Protein AF-A0A420VUX4-F1 (afdb_monomer)

Radius of gyration: 21.61 Å; Cα contacts (8 Å, |Δi|>4): 556; chains: 1; bounding box: 52×38×60 Å

Solvent-accessible surface area (backbone atoms only — not comparable to full-atom values): 13422 Å² total; per-residue (Å²): 135,59,69,66,60,39,52,54,52,59,69,70,46,52,73,66,54,51,20,41,54,32,33,28,66,74,37,58,67,80,69,79,49,84,75,80,84,43,61,74,59,40,48,65,22,34,50,44,70,47,74,86,68,81,65,51,67,76,55,73,60,26,77,46,29,28,32,44,36,39,56,65,46,68,87,64,68,64,59,56,59,36,70,38,42,49,22,31,35,41,35,43,32,43,21,67,53,51,74,46,78,44,55,49,52,30,48,50,25,27,35,40,31,46,22,46,21,55,36,33,65,54,61,50,54,61,54,29,86,42,32,29,34,42,30,50,20,41,14,52,52,79,60,61,64,48,58,63,67,35,75,56,36,26,32,41,36,43,28,43,37,74,42,80,77,60,49,73,50,57,30,63,41,49,52,23,31,33,43,30,44,36,78,47,91,37,60,62,53,67,48,52,60,58,26,50,49,25,25,33,42,34,45,72,73,33,76,66,74,57,63,70,53,60,80,66,30,83,45,54,35,34,42,26,35,53,63,71,58,44,73,73,50,70,78,74,54,66,88,40,60,35,39,33,32,42,82,88,39,83,46,77,48,72,91

pLDDT: mean 94.63, std 6.05, range [56.0, 98.94]

InterPro domains:
  IPR001611 Leucine-rich repeat [PS51450] (108-129)
  IPR001611 Leucine-rich repeat [PS51450] (175-196)
  IPR025875 Leucine rich repeat 4 [PF12799] (107-145)
  IPR032675 Leucine-rich repeat domain superfamily [G3DSA:3.80.10.10] (2-161)
  IPR032675 Leucine-rich repeat domain superfamily [G3DSA:3.80.10.10] (162-232)
  IPR050836 SDS22/Internalin LRR-containing [PTHR46652] (51-223)

Foldseek 3Di:
DDLVVVVVVQVPDDLQVQQQLCVLLVHHSPNPDDRDRDLVSLCSRQETEGDEDAEDQVCLSHQNHAEYAYAQYEPYDPLNCLNNLNYQYYHYAHYADADDQSCLSNQNHAEYAHHNYAHADPLSVLSHQRHAYYEHAQYAHDDPQSVLSNLNHAEYHHENYPDADPLVSVLSNQNHQEYEHHHHAAAADQSCLSNLNHAEYAERDHNVLDDVSVLNRPNHAEYEYEPVNCVVCVPVPQVAWHWYQYPNDTDIDGD

Secondary structure (DSSP, 8-state):
--HHHHHHHHHHS-HHHHHHHHHHTT--TTS-SPPP-SHHHHTT--EEEEPP-S--GGGGG-TT--EEEEES--S---GGGGG-TT-SEEEEET------GGGGG-TT--EEE-TTS-----GGGGG-TT--EEE-TT------GGGGG-TT--EEE-TT-SS---HHHHHT-TT-SEEE-TTS--S-SGGGGG-TT--EEE----TT---GGGGG-TT--EEEE-HHHHHHHTTS-TTS-EEEEETTEEEEE--

Organism: NCBI:txid2420510

Sequence (255 aa):
MKNTDFEDFWNGLSQLWKADLSHGLGNDYSLRGKIPVSFEELNKVKLLYLCQHSNLEPLLHLPNLEALFLSGWVNIDYTSLSKCENLKELGLANTDIDNLNWITSLKKLKKLSISKTKIKNIEPLLTLPSLTELNISETDIEDWKPLTSIHKLSKLYAFYCKKPIDLETVSKLKNLTLIDIRGNDIENLNFLSELKKLKCIWDIDCVTNNYDVLKTLPSLNQIGCRKEIFEEIKDWFIDRTMHYIVNGKEIIIKK

Structure (mmCIF, N/CA/C/O backbone):
data_AF-A0A420VUX4-F1
#
_entry.id   AF-A0A420VUX4-F1
#
loop_
_atom_site.group_PDB
_atom_site.id
_atom_site.type_symbol
_atom_site.label_atom_id
_atom_site.label_alt_id
_atom_site.label_comp_id
_atom_site.label_asym_id
_atom_site.label_entity_id
_atom_site.label_seq_id
_atom_site.pdbx_PDB_ins_code
_atom_site.Cartn_x
_atom_site.Cartn_y
_atom_site.Cartn_z
_atom_site.occupancy
_atom_site.B_iso_or_equiv
_atom_site.auth_seq_id
_atom_site.auth_comp_id
_atom_site.auth_asym_id
_atom_site.auth_atom_id
_atom_site.pdbx_PDB_model_num
ATOM 1 N N . MET A 1 1 ? 29.244 -0.422 -23.095 1.00 56.00 1 MET A N 1
ATOM 2 C CA . MET A 1 1 ? 28.313 -0.154 -24.213 1.00 56.00 1 MET A CA 1
ATOM 3 C C . MET A 1 1 ? 28.822 1.087 -24.924 1.00 56.00 1 MET A C 1
ATOM 5 O O . MET A 1 1 ? 29.344 1.965 -24.241 1.00 56.00 1 MET A O 1
ATOM 9 N N . LYS A 1 2 ? 28.822 1.105 -26.258 1.00 61.81 2 LYS A N 1
ATOM 10 C CA . LYS A 1 2 ? 29.341 2.235 -27.051 1.00 61.81 2 LYS A CA 1
ATOM 11 C C . LYS A 1 2 ? 28.305 3.370 -27.059 1.00 61.81 2 LYS A C 1
ATOM 13 O O . LYS A 1 2 ? 27.128 3.108 -26.844 1.00 61.81 2 LYS A O 1
ATOM 18 N N . ASN A 1 3 ? 28.722 4.611 -27.329 1.00 62.78 3 ASN A N 1
ATOM 19 C CA . ASN A 1 3 ? 27.804 5.764 -27.423 1.00 62.78 3 ASN A CA 1
ATOM 20 C C . ASN A 1 3 ? 26.671 5.550 -28.448 1.00 62.78 3 ASN A C 1
ATOM 22 O O . ASN A 1 3 ? 25.551 5.990 -28.219 1.00 62.78 3 ASN A O 1
ATOM 26 N N . THR A 1 4 ? 26.945 4.806 -29.524 1.00 74.00 4 THR A N 1
ATOM 27 C CA . THR A 1 4 ? 25.962 4.427 -30.551 1.00 74.00 4 THR A CA 1
ATOM 28 C C . THR A 1 4 ? 24.785 3.630 -29.984 1.00 74.00 4 THR A C 1
ATOM 30 O O . THR A 1 4 ? 23.649 3.869 -30.368 1.00 74.00 4 THR A O 1
ATOM 33 N N . ASP A 1 5 ? 25.029 2.753 -29.003 1.00 89.44 5 ASP A N 1
ATOM 34 C CA . ASP A 1 5 ? 23.982 1.903 -28.415 1.00 89.44 5 ASP A CA 1
ATOM 35 C C . ASP A 1 5 ? 22.952 2.745 -27.639 1.00 89.44 5 ASP A C 1
ATOM 37 O O . ASP A 1 5 ? 21.770 2.408 -27.572 1.00 89.44 5 ASP A O 1
ATOM 41 N N . PHE A 1 6 ? 23.406 3.847 -27.033 1.00 93.06 6 PHE A N 1
ATOM 42 C CA . PHE A 1 6 ? 22.530 4.757 -26.303 1.00 93.06 6 PHE A CA 1
ATOM 43 C C . PHE A 1 6 ? 21.720 5.645 -27.249 1.00 93.06 6 PHE A C 1
ATOM 45 O O . PHE A 1 6 ? 20.531 5.846 -27.011 1.00 93.06 6 PHE A O 1
ATOM 52 N N . GLU A 1 7 ? 22.340 6.173 -28.307 1.00 92.19 7 GLU A N 1
ATOM 53 C CA . GLU A 1 7 ? 21.634 6.981 -29.305 1.00 92.19 7 GLU A CA 1
ATOM 54 C C . GLU A 1 7 ? 20.501 6.184 -29.958 1.00 92.19 7 GLU A C 1
ATOM 56 O O . GLU A 1 7 ? 19.384 6.693 -30.054 1.00 92.19 7 GLU A O 1
ATOM 61 N N . ASP A 1 8 ? 20.750 4.925 -30.323 1.00 94.19 8 ASP A N 1
ATOM 62 C CA . ASP A 1 8 ? 19.732 4.036 -30.888 1.00 94.19 8 ASP A CA 1
ATOM 63 C C . ASP A 1 8 ? 18.597 3.765 -29.891 1.00 94.19 8 ASP A C 1
ATOM 65 O O . ASP A 1 8 ? 17.421 3.919 -30.234 1.00 94.19 8 ASP A O 1
ATOM 69 N N . PHE A 1 9 ? 18.936 3.441 -28.636 1.00 95.00 9 PHE A N 1
ATOM 70 C CA . PHE A 1 9 ? 17.957 3.285 -27.558 1.00 95.00 9 PHE A CA 1
ATOM 71 C C . PHE A 1 9 ? 17.095 4.541 -27.407 1.00 95.00 9 PHE A C 1
ATOM 73 O O . PHE A 1 9 ? 15.870 4.463 -27.488 1.00 95.00 9 PHE A O 1
ATOM 80 N N . TRP A 1 10 ? 17.725 5.705 -27.221 1.00 94.62 10 TRP A N 1
ATOM 81 C CA . TRP A 1 10 ? 17.025 6.960 -26.976 1.00 94.62 10 TRP A CA 1
ATOM 82 C C . TRP A 1 10 ? 16.156 7.349 -28.167 1.00 94.62 10 TRP A C 1
ATOM 84 O O . TRP A 1 10 ? 14.995 7.711 -27.990 1.00 94.62 10 TRP A O 1
ATOM 94 N N . ASN A 1 11 ? 16.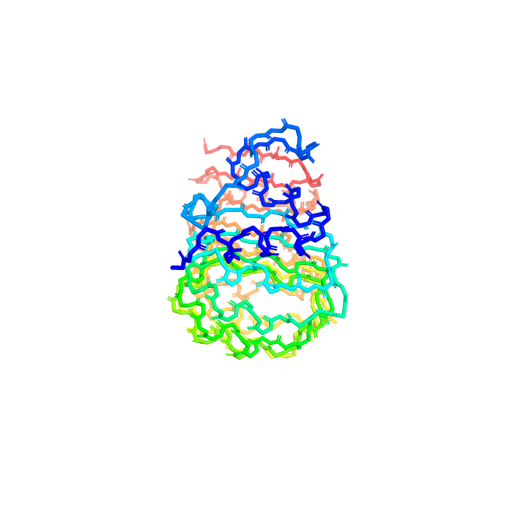672 7.242 -29.392 1.00 93.62 11 ASN A N 1
ATOM 95 C CA . ASN A 1 11 ? 15.920 7.583 -30.594 1.00 93.62 11 ASN A CA 1
ATOM 96 C C . ASN A 1 11 ? 14.725 6.650 -30.815 1.00 93.62 11 ASN A C 1
ATOM 98 O O . ASN A 1 11 ? 13.677 7.142 -31.239 1.00 93.62 11 ASN A O 1
ATOM 102 N N . GLY A 1 12 ? 14.846 5.372 -30.441 1.00 94.75 12 GLY A N 1
ATOM 103 C CA . GLY A 1 12 ? 13.768 4.383 -30.478 1.00 94.75 12 GLY A CA 1
ATOM 104 C C . GLY A 1 12 ? 12.644 4.606 -29.458 1.00 94.75 12 GLY A C 1
ATOM 105 O O . GLY A 1 12 ? 11.550 4.070 -29.635 1.00 94.75 12 GLY A O 1
ATOM 106 N N . LEU A 1 13 ? 12.860 5.415 -28.414 1.00 95.38 13 LEU A N 1
ATOM 107 C CA . LEU A 1 13 ? 11.821 5.718 -27.428 1.00 95.38 13 LEU A CA 1
ATOM 108 C C . LEU A 1 13 ? 10.704 6.600 -28.003 1.00 95.38 13 LEU A C 1
ATOM 110 O O . LEU A 1 13 ? 10.940 7.554 -28.758 1.00 95.38 13 LEU A O 1
ATOM 114 N N . SER A 1 14 ? 9.479 6.345 -27.533 1.00 94.50 14 SER A N 1
ATOM 115 C CA . SER A 1 14 ? 8.346 7.248 -27.737 1.00 94.50 14 SER A CA 1
ATOM 116 C C . SER A 1 14 ? 8.622 8.620 -27.106 1.00 94.50 14 SER A C 1
ATOM 118 O O . SER A 1 14 ? 9.427 8.757 -26.182 1.00 94.50 14 SER A O 1
ATOM 120 N N . GLN A 1 15 ? 7.923 9.657 -27.575 1.00 92.31 15 GLN A N 1
ATOM 121 C CA . GLN A 1 15 ? 8.033 10.998 -26.982 1.00 92.31 15 GLN A CA 1
ATOM 122 C C . GLN A 1 15 ? 7.628 11.010 -25.503 1.00 92.31 15 GLN A C 1
ATOM 124 O O . GLN A 1 15 ? 8.243 11.707 -24.703 1.00 92.31 15 GLN A O 1
ATOM 129 N N . LEU A 1 16 ? 6.642 10.190 -25.134 1.00 93.31 16 LEU A N 1
ATOM 130 C CA . LEU A 1 16 ? 6.229 10.031 -23.745 1.00 93.31 16 LEU A CA 1
ATOM 131 C C . LEU A 1 16 ? 7.364 9.428 -22.906 1.00 93.31 16 LEU A C 1
ATOM 133 O O . LEU A 1 16 ? 7.650 9.926 -21.823 1.00 93.31 16 LEU A O 1
ATOM 137 N N . TRP A 1 17 ? 8.037 8.380 -23.400 1.00 94.81 17 TRP A N 1
ATOM 138 C CA . TRP A 1 17 ? 9.142 7.753 -22.667 1.00 94.81 17 TRP A CA 1
ATOM 139 C C . TRP A 1 17 ? 10.305 8.721 -22.481 1.00 94.81 17 TRP A C 1
ATOM 141 O O . TRP A 1 17 ? 10.869 8.810 -21.392 1.00 94.81 17 TRP A O 1
ATOM 151 N N . LYS A 1 18 ? 10.627 9.495 -23.523 1.00 94.44 18 LYS A N 1
ATOM 152 C CA . LYS A 1 18 ? 11.616 10.573 -23.429 1.00 94.44 18 LYS A CA 1
ATOM 153 C C . LYS A 1 18 ? 11.220 11.569 -22.339 1.00 94.44 18 LYS A C 1
ATOM 155 O O . LYS A 1 18 ? 12.070 11.936 -21.536 1.00 94.44 18 LYS A O 1
ATOM 160 N N . ALA A 1 19 ? 9.946 11.968 -22.274 1.00 92.88 19 ALA A N 1
ATOM 161 C CA . ALA A 1 19 ? 9.468 12.952 -21.304 1.00 92.88 19 ALA A CA 1
ATOM 162 C C . ALA A 1 19 ? 9.559 12.431 -19.863 1.00 92.88 19 ALA A C 1
ATOM 164 O O . ALA A 1 19 ? 10.091 13.128 -18.999 1.00 92.88 19 ALA A O 1
ATOM 165 N N . ASP A 1 20 ? 9.127 11.193 -19.619 1.00 94.56 20 ASP A N 1
ATOM 166 C CA . ASP A 1 20 ? 9.178 10.580 -18.289 1.00 94.56 20 ASP A CA 1
ATOM 167 C C . ASP A 1 20 ? 10.624 10.369 -17.813 1.00 94.56 20 ASP A C 1
ATOM 169 O O . ASP A 1 20 ? 10.948 10.675 -16.663 1.00 94.56 20 ASP A O 1
ATOM 173 N N . LEU A 1 21 ? 11.527 9.916 -18.693 1.00 94.38 21 LEU A N 1
ATOM 174 C CA . LEU A 1 21 ? 12.950 9.778 -18.361 1.00 94.38 21 LEU A CA 1
ATOM 175 C C . LEU A 1 21 ? 13.614 11.137 -18.121 1.00 94.38 21 LEU A C 1
ATOM 177 O O . LEU A 1 21 ? 14.364 11.290 -17.157 1.00 94.38 21 LEU A O 1
ATOM 181 N N . SER A 1 22 ? 13.320 12.141 -18.951 1.00 92.25 22 SER A N 1
ATOM 182 C CA . SER A 1 22 ? 13.805 13.508 -18.749 1.00 92.25 22 SER A CA 1
ATOM 183 C C . SER A 1 22 ? 13.332 14.079 -17.412 1.00 92.25 22 SER A C 1
ATOM 185 O O . SER A 1 22 ? 14.147 14.662 -16.694 1.00 92.25 22 SER A O 1
ATOM 187 N N . HIS A 1 23 ? 12.068 13.864 -17.038 1.00 91.94 23 HIS A N 1
ATOM 188 C CA . HIS A 1 23 ? 11.544 14.279 -15.739 1.00 91.94 23 HI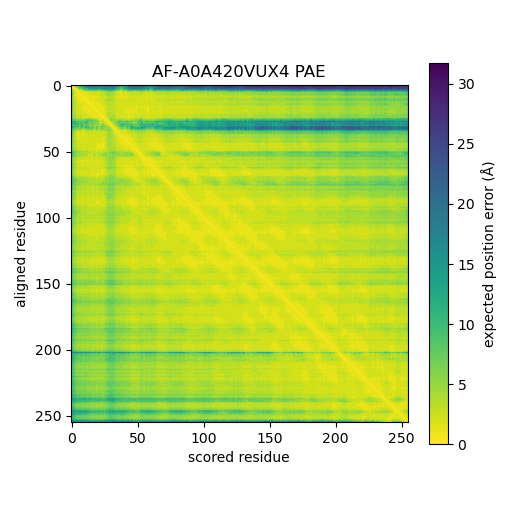S A CA 1
ATOM 189 C C . HIS A 1 23 ? 12.199 13.523 -14.576 1.00 91.94 23 HIS A C 1
ATOM 191 O O . HIS A 1 23 ? 12.587 14.131 -13.579 1.00 91.94 23 HIS A O 1
ATOM 197 N N . GLY A 1 24 ? 12.419 12.212 -14.717 1.00 91.88 24 GLY A N 1
ATOM 198 C CA . GLY A 1 24 ? 13.152 11.404 -13.737 1.00 91.88 24 GLY A CA 1
ATOM 199 C C . GLY A 1 24 ? 14.597 11.868 -13.495 1.00 91.88 24 GLY A C 1
ATOM 200 O O . GLY A 1 24 ? 15.156 11.610 -12.429 1.00 91.88 24 GLY A O 1
ATOM 201 N N . LEU A 1 25 ? 15.193 12.581 -14.457 1.00 92.00 25 LEU A N 1
ATOM 202 C CA . LEU A 1 25 ? 16.505 13.232 -14.342 1.00 92.00 25 LEU A CA 1
ATOM 203 C C . LEU A 1 25 ? 16.447 14.644 -13.731 1.00 92.00 25 LEU A C 1
ATOM 205 O O . LEU A 1 25 ? 17.487 15.287 -13.591 1.00 92.00 25 LEU A O 1
ATOM 209 N N . GLY A 1 26 ? 15.260 15.125 -13.357 1.00 87.12 26 GLY A N 1
ATOM 210 C CA . GLY A 1 26 ? 15.039 16.451 -12.779 1.00 87.12 26 GLY A CA 1
ATOM 211 C C . GLY A 1 26 ? 14.792 17.565 -13.799 1.00 87.12 26 GLY A C 1
ATOM 212 O O . GLY A 1 26 ? 14.808 18.733 -13.417 1.00 87.12 26 GLY A O 1
ATOM 213 N N . ASN A 1 27 ? 14.573 17.237 -15.077 1.00 80.31 27 ASN A N 1
ATOM 214 C CA . ASN A 1 27 ? 14.118 18.218 -16.064 1.00 80.31 27 ASN A CA 1
ATOM 215 C C . ASN A 1 27 ? 12.589 18.388 -16.014 1.00 80.31 27 ASN A C 1
ATOM 217 O O . ASN A 1 27 ? 11.876 17.624 -15.365 1.00 80.31 27 ASN A O 1
ATOM 221 N N . ASP A 1 28 ? 12.068 19.375 -16.741 1.00 77.19 28 ASP A 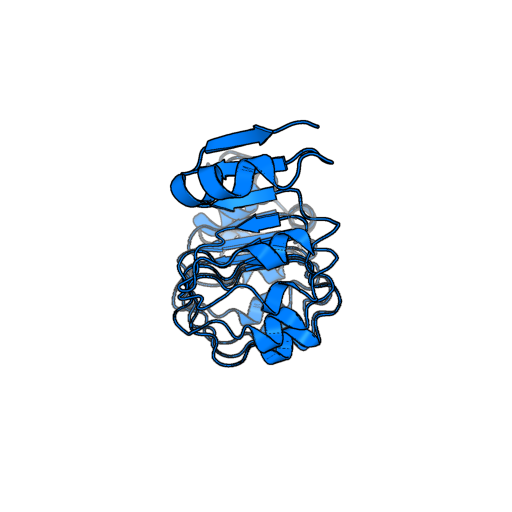N 1
ATOM 222 C CA . ASP A 1 28 ? 10.635 19.437 -17.027 1.00 77.19 28 ASP A CA 1
ATOM 223 C C . ASP A 1 28 ? 10.220 18.414 -18.111 1.00 77.19 28 ASP A C 1
ATOM 225 O O . ASP A 1 28 ? 11.050 17.841 -18.823 1.00 77.19 28 ASP A O 1
ATOM 229 N N . TYR A 1 29 ? 8.911 18.195 -18.256 1.00 75.81 29 TYR A N 1
ATOM 230 C CA . TYR A 1 29 ? 8.337 17.292 -19.265 1.00 75.81 29 TYR A CA 1
ATOM 231 C C . TYR A 1 29 ? 8.401 17.843 -20.700 1.00 75.81 29 TYR A C 1
ATOM 233 O O . TYR A 1 29 ? 7.959 17.175 -21.633 1.00 75.81 29 TYR A O 1
ATOM 241 N N . SER A 1 30 ? 8.898 19.068 -20.912 1.00 72.75 30 SER A N 1
ATOM 242 C CA . SER A 1 30 ? 8.804 19.744 -22.212 1.00 72.75 30 SER A CA 1
ATOM 243 C C . SER A 1 30 ? 9.810 19.232 -23.243 1.00 72.75 30 SER A C 1
ATOM 245 O O . SER A 1 30 ? 9.768 19.663 -24.395 1.00 72.75 30 SER A O 1
ATOM 247 N N . LEU A 1 31 ? 10.736 18.357 -22.827 1.00 72.50 31 LEU A N 1
ATOM 248 C CA . LEU A 1 31 ? 11.888 17.897 -23.612 1.00 72.50 31 LEU A CA 1
ATOM 249 C C . LEU A 1 31 ? 12.820 19.028 -24.078 1.00 72.50 31 LEU A C 1
ATOM 251 O O . LEU A 1 31 ? 13.728 18.790 -24.869 1.00 72.50 31 LEU A O 1
ATOM 255 N N . ARG A 1 32 ? 12.628 20.256 -23.577 1.00 72.38 32 ARG A N 1
ATOM 256 C CA . ARG A 1 32 ? 13.516 21.404 -23.828 1.00 72.38 32 ARG A CA 1
ATOM 257 C C . ARG A 1 32 ? 14.688 21.461 -22.848 1.00 72.38 32 ARG A C 1
ATOM 259 O O . ARG A 1 32 ? 15.598 22.263 -23.038 1.00 72.38 32 ARG A O 1
ATOM 266 N N . GLY A 1 33 ? 14.649 20.635 -21.800 1.00 69.19 33 GLY A N 1
ATOM 267 C CA . GLY A 1 33 ? 15.746 20.438 -20.857 1.00 69.19 33 GLY A CA 1
ATOM 268 C C . GLY A 1 33 ? 16.915 19.647 -21.452 1.00 69.19 33 GLY A C 1
ATOM 269 O O . GLY A 1 33 ? 16.941 19.315 -22.638 1.00 69.19 33 GLY A O 1
ATOM 270 N N . LYS A 1 34 ? 17.906 19.321 -20.615 1.00 78.50 34 LYS A N 1
ATOM 271 C CA . LYS A 1 34 ? 19.076 18.557 -21.064 1.00 78.50 34 LYS A CA 1
ATOM 272 C C . LYS A 1 34 ? 18.657 17.126 -21.425 1.00 78.50 34 LYS A C 1
ATOM 274 O O . LYS A 1 34 ? 18.209 16.374 -20.559 1.00 78.50 34 LYS A O 1
ATOM 279 N N . ILE A 1 35 ? 18.849 16.758 -22.690 1.00 85.38 35 ILE A N 1
ATOM 280 C CA . ILE A 1 35 ? 18.672 15.389 -23.186 1.00 85.38 35 ILE A CA 1
ATOM 281 C C . ILE A 1 35 ? 19.814 14.526 -22.633 1.00 85.38 35 ILE A C 1
ATOM 283 O O . ILE A 1 35 ? 20.973 14.946 -22.738 1.00 85.38 35 ILE A O 1
ATOM 287 N N . PRO A 1 36 ? 19.525 13.360 -22.025 1.00 90.50 36 PRO A N 1
ATOM 288 C CA . PRO A 1 36 ? 20.580 12.465 -21.587 1.00 90.50 36 PRO A CA 1
ATOM 289 C C . PRO A 1 36 ? 21.392 11.964 -22.778 1.00 90.50 36 PRO A C 1
ATOM 291 O O . PRO A 1 36 ? 20.835 11.737 -23.847 1.00 90.50 36 PRO A O 1
ATOM 294 N N . VAL A 1 37 ? 22.698 11.783 -22.593 1.00 91.38 37 VAL A N 1
ATOM 295 C CA . VAL A 1 37 ? 23.620 11.360 -23.672 1.00 91.38 37 VAL A CA 1
ATOM 296 C C . VAL A 1 37 ? 24.292 10.011 -23.412 1.00 91.38 37 VAL A C 1
ATOM 298 O O . VAL A 1 37 ? 25.118 9.567 -24.204 1.00 91.38 37 VAL A O 1
ATOM 301 N N . SER A 1 38 ? 23.977 9.356 -22.292 1.00 93.44 38 SER A N 1
ATOM 302 C CA . SER A 1 38 ? 24.504 8.032 -21.960 1.00 93.44 38 SER A CA 1
ATOM 303 C C . SER A 1 38 ? 23.614 7.290 -20.960 1.00 93.44 38 SER A C 1
ATOM 305 O O . SER A 1 38 ? 22.869 7.894 -20.183 1.00 93.44 38 SER A O 1
ATOM 307 N N . PHE A 1 39 ? 23.753 5.961 -20.902 1.00 93.50 39 PHE A N 1
ATOM 308 C CA . PHE A 1 39 ? 23.123 5.145 -19.856 1.00 93.50 39 PHE A CA 1
ATOM 309 C C . PHE A 1 39 ? 23.606 5.518 -18.445 1.00 93.50 39 PHE A C 1
ATOM 311 O O . PHE A 1 39 ? 22.864 5.371 -17.479 1.00 93.50 39 PHE A O 1
ATOM 318 N N . GLU A 1 40 ? 24.830 6.039 -18.307 1.00 93.31 40 GLU A N 1
ATOM 319 C CA . GLU A 1 40 ? 25.346 6.487 -17.012 1.00 93.31 40 GLU A CA 1
ATOM 320 C C . GLU A 1 40 ? 24.549 7.675 -16.463 1.00 93.31 40 GLU A C 1
ATOM 322 O O . GLU A 1 40 ? 24.324 7.763 -15.256 1.00 93.31 40 GLU A O 1
ATOM 327 N N . GLU A 1 41 ? 24.056 8.565 -17.328 1.00 93.38 41 GLU A N 1
ATOM 328 C CA . GLU A 1 41 ? 23.156 9.626 -16.882 1.00 93.38 41 GLU A CA 1
ATOM 329 C C . GLU A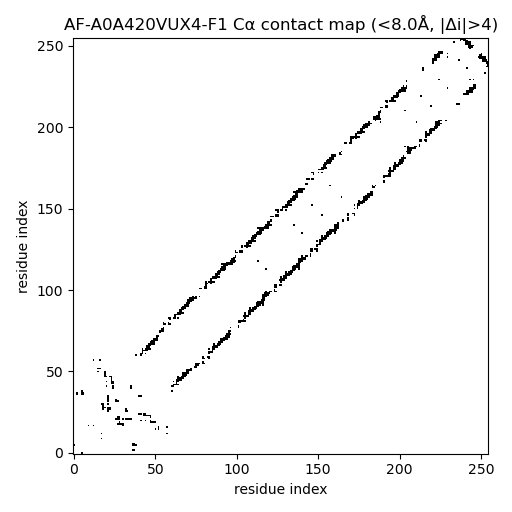 1 41 ? 21.818 9.054 -16.392 1.00 93.38 41 GLU A C 1
ATOM 331 O O . GLU A 1 41 ? 21.335 9.494 -15.347 1.00 93.38 41 GLU A O 1
ATOM 336 N N . LEU A 1 42 ? 21.278 8.015 -17.046 1.00 94.00 42 LEU A N 1
ATOM 337 C CA . LEU A 1 42 ? 20.049 7.334 -16.608 1.00 94.00 42 LEU A CA 1
ATOM 338 C C . LEU A 1 42 ? 20.175 6.657 -15.234 1.00 94.00 42 LEU A C 1
ATOM 340 O O . LEU A 1 42 ? 19.178 6.532 -14.525 1.00 94.00 42 LEU A O 1
ATOM 344 N N . ASN A 1 43 ? 21.388 6.325 -14.779 1.00 94.00 43 ASN A N 1
ATOM 345 C CA . ASN A 1 43 ? 21.619 5.802 -13.424 1.00 94.00 43 ASN A CA 1
ATOM 346 C C . ASN A 1 43 ? 21.230 6.790 -12.310 1.00 94.00 43 ASN A C 1
ATOM 348 O O . ASN A 1 43 ? 21.166 6.400 -11.141 1.00 94.00 43 ASN A O 1
ATOM 352 N N . LYS A 1 44 ? 21.007 8.069 -12.635 1.00 94.62 44 LYS A N 1
ATOM 353 C CA . LYS A 1 44 ? 20.525 9.083 -11.687 1.00 94.62 44 LYS A CA 1
ATOM 354 C C . LYS A 1 44 ? 19.014 9.002 -11.458 1.00 94.62 44 LYS A C 1
ATOM 356 O O . LYS A 1 44 ? 18.545 9.511 -10.442 1.00 94.62 44 LYS A O 1
ATOM 361 N N . VAL A 1 45 ? 18.268 8.355 -12.357 1.00 96.50 45 VAL A N 1
ATOM 362 C CA . VAL A 1 45 ? 16.820 8.173 -12.223 1.00 96.50 45 VAL A CA 1
ATOM 363 C C . VAL A 1 45 ? 16.539 7.199 -11.082 1.00 96.50 45 VAL A C 1
ATOM 365 O O . VAL A 1 45 ? 16.886 6.021 -11.147 1.00 96.50 45 VAL A O 1
ATOM 368 N N . LYS A 1 46 ? 15.898 7.701 -10.023 1.00 97.44 46 LYS A N 1
ATOM 369 C CA . LYS A 1 46 ? 15.500 6.905 -8.846 1.00 97.44 46 LYS A CA 1
ATOM 370 C C . LYS A 1 46 ? 13.992 6.775 -8.681 1.00 97.44 46 LYS A C 1
ATOM 372 O O . LYS A 1 46 ? 13.541 5.853 -8.007 1.00 97.44 46 LYS A O 1
ATOM 377 N N . LEU A 1 47 ? 13.232 7.693 -9.267 1.00 97.56 47 LEU A N 1
ATOM 378 C CA . LEU A 1 47 ? 11.789 7.803 -9.116 1.00 97.56 47 LEU A CA 1
ATOM 379 C C . LEU A 1 47 ? 11.166 8.103 -10.473 1.00 97.56 47 LEU A C 1
ATOM 381 O O . LEU A 1 47 ? 11.604 9.033 -11.150 1.00 97.56 47 LEU A O 1
ATOM 385 N N . LEU A 1 48 ? 10.128 7.353 -10.829 1.00 97.50 48 LEU A N 1
ATOM 386 C CA . LEU A 1 48 ? 9.314 7.617 -12.010 1.00 97.50 48 LEU A CA 1
ATOM 387 C C . LEU A 1 48 ? 7.825 7.584 -11.668 1.00 97.50 48 LEU A C 1
ATOM 389 O O . LEU A 1 48 ? 7.348 6.665 -11.001 1.00 97.50 48 LEU A O 1
ATOM 393 N N . TYR A 1 49 ? 7.110 8.582 -12.182 1.00 95.44 49 TYR A N 1
ATOM 394 C CA . TYR A 1 49 ? 5.660 8.569 -12.338 1.00 95.44 49 TYR A CA 1
ATOM 395 C C . TYR A 1 49 ? 5.399 8.481 -13.830 1.00 95.44 49 TYR A C 1
ATOM 397 O O . TYR A 1 49 ? 5.676 9.440 -14.544 1.00 95.44 49 TYR A O 1
ATOM 405 N N . LEU A 1 50 ? 4.947 7.326 -14.301 1.00 95.19 50 LEU A N 1
ATOM 406 C CA . LEU A 1 50 ? 4.795 7.107 -15.728 1.00 95.19 50 LEU A CA 1
ATOM 407 C C . LEU A 1 50 ? 3.388 7.471 -16.200 1.00 95.19 50 LEU A C 1
ATOM 409 O O . LEU A 1 50 ? 2.384 7.025 -15.632 1.00 95.19 50 LEU A O 1
ATOM 413 N N . CYS A 1 51 ? 3.325 8.223 -17.296 1.00 91.00 51 CYS A N 1
ATOM 414 C CA . CYS A 1 51 ? 2.122 8.309 -18.120 1.00 91.00 51 CYS A CA 1
ATOM 415 C C . CYS A 1 51 ? 1.915 7.000 -18.903 1.00 91.00 51 CYS A C 1
ATOM 417 O O . CYS A 1 51 ? 2.777 6.135 -18.885 1.00 91.00 51 CYS A O 1
ATOM 419 N N . GLN A 1 52 ? 0.770 6.788 -19.555 1.00 90.19 52 GLN A N 1
ATOM 420 C CA . GLN A 1 52 ? 0.502 5.500 -20.210 1.00 90.19 52 GLN A CA 1
ATOM 421 C C . GLN A 1 52 ? 1.446 5.210 -21.388 1.00 90.19 52 GLN A C 1
ATOM 423 O O . GLN A 1 52 ? 1.470 5.955 -22.366 1.00 90.19 52 GLN A O 1
ATOM 428 N N . HIS A 1 53 ? 2.150 4.074 -21.316 1.00 91.38 53 HIS A N 1
ATOM 429 C CA . HIS A 1 53 ? 2.994 3.531 -22.388 1.00 91.38 53 HIS A CA 1
ATOM 430 C C . HIS A 1 53 ? 2.484 2.175 -22.870 1.00 91.38 53 HIS A C 1
ATOM 432 O O . HIS A 1 53 ? 1.626 1.564 -22.241 1.00 91.38 53 HIS A O 1
ATOM 438 N N . SER A 1 54 ? 3.038 1.689 -23.982 1.00 88.69 54 SER A N 1
ATOM 439 C CA . SER A 1 54 ? 2.728 0.371 -24.554 1.00 88.69 54 SER A CA 1
ATOM 440 C C . SER A 1 54 ? 3.530 -0.785 -23.947 1.00 88.69 54 SER A C 1
ATOM 442 O O . SER A 1 54 ? 3.165 -1.938 -24.140 1.00 88.69 54 SER A O 1
ATOM 444 N N . ASN A 1 55 ? 4.649 -0.507 -23.272 1.00 93.12 55 ASN A N 1
ATOM 445 C CA . ASN A 1 55 ? 5.497 -1.515 -22.631 1.00 93.12 55 ASN A CA 1
ATOM 446 C C . ASN A 1 55 ? 6.372 -0.884 -21.535 1.00 93.12 55 ASN A C 1
ATOM 448 O O . ASN A 1 55 ? 6.413 0.339 -21.393 1.00 93.12 55 ASN A O 1
ATOM 452 N N . LEU A 1 56 ? 7.075 -1.736 -20.785 1.00 95.44 56 LEU A N 1
ATOM 453 C CA . LEU A 1 56 ? 7.981 -1.373 -19.689 1.00 95.44 56 LEU A CA 1
ATOM 454 C C . LEU A 1 56 ? 9.462 -1.656 -20.006 1.00 95.44 56 LEU A C 1
ATOM 456 O O . LEU A 1 56 ? 10.300 -1.584 -19.109 1.00 95.44 56 LEU A O 1
ATOM 460 N N . GLU A 1 57 ? 9.807 -1.986 -21.255 1.00 93.88 57 GLU A N 1
ATOM 461 C CA . GLU A 1 57 ? 11.178 -2.362 -21.642 1.00 93.88 57 GLU A CA 1
ATOM 462 C C . GLU A 1 57 ? 12.236 -1.292 -21.316 1.00 93.88 57 GLU A C 1
ATOM 464 O O . GLU A 1 57 ? 13.310 -1.664 -20.840 1.00 93.88 57 GLU A O 1
ATOM 469 N N . PRO A 1 58 ? 11.972 0.025 -21.453 1.00 95.62 58 PRO A N 1
ATOM 470 C CA . PRO A 1 58 ? 12.972 1.041 -21.118 1.00 95.62 58 PRO A CA 1
ATOM 471 C C . PRO A 1 58 ? 13.442 1.011 -19.659 1.00 95.62 58 PRO A C 1
ATOM 473 O O . PRO A 1 58 ? 14.556 1.448 -19.366 1.00 95.62 58 PRO A O 1
ATOM 476 N N . LEU A 1 59 ? 12.646 0.449 -18.741 1.00 96.12 59 LEU A N 1
ATOM 477 C CA . LEU A 1 59 ? 13.029 0.307 -17.333 1.00 96.12 59 LEU A CA 1
ATOM 478 C C . LEU A 1 59 ? 14.224 -0.634 -17.127 1.00 96.12 59 LEU A C 1
ATOM 480 O O . LEU A 1 59 ? 14.914 -0.521 -16.113 1.00 96.12 59 LEU A O 1
ATOM 484 N N . LEU A 1 60 ? 14.514 -1.518 -18.089 1.00 93.50 60 LEU A N 1
ATOM 485 C CA . LEU A 1 60 ? 15.677 -2.412 -18.055 1.00 93.50 60 LEU A CA 1
ATOM 486 C C . LEU A 1 60 ? 17.010 -1.646 -18.029 1.00 93.50 60 LEU A C 1
ATOM 488 O O . LEU A 1 60 ? 18.025 -2.183 -17.588 1.00 93.50 60 LEU A O 1
ATOM 492 N N . HIS A 1 61 ? 17.001 -0.381 -18.456 1.00 94.38 61 HIS A N 1
ATOM 493 C CA . HIS A 1 61 ? 18.168 0.498 -18.482 1.00 94.38 61 HIS A CA 1
ATOM 494 C C . HIS A 1 61 ? 18.261 1.434 -17.267 1.00 94.38 61 HIS A C 1
ATOM 496 O O . HIS A 1 61 ? 19.087 2.347 -17.264 1.00 94.38 61 HIS A O 1
ATOM 502 N N . LEU A 1 62 ? 17.442 1.217 -16.229 1.00 95.56 62 LEU A N 1
ATOM 503 C CA . LEU A 1 62 ? 17.391 2.042 -15.016 1.00 95.56 62 LEU A CA 1
ATOM 504 C C . LEU A 1 62 ? 17.811 1.235 -13.776 1.00 95.56 62 LEU A C 1
ATOM 506 O O . LEU A 1 62 ? 16.982 0.930 -12.913 1.00 95.56 62 LEU A O 1
ATOM 510 N N . PRO A 1 63 ? 19.102 0.885 -13.634 1.00 93.19 63 PRO A N 1
ATOM 511 C CA . PRO A 1 63 ? 19.546 -0.038 -12.591 1.00 93.19 63 PRO A CA 1
ATOM 512 C C . PRO A 1 63 ? 19.352 0.514 -11.174 1.00 93.19 63 PRO A C 1
ATOM 514 O O . PRO A 1 63 ? 19.294 -0.266 -10.232 1.00 93.19 63 PRO A O 1
ATOM 517 N N . ASN A 1 64 ? 19.221 1.833 -11.003 1.00 96.38 64 ASN A N 1
ATOM 518 C CA . ASN A 1 64 ? 19.061 2.489 -9.701 1.00 96.38 64 ASN A CA 1
ATOM 519 C C . ASN A 1 64 ? 17.624 2.943 -9.404 1.00 96.38 64 ASN A C 1
ATOM 521 O O . ASN A 1 64 ? 17.419 3.703 -8.455 1.00 96.38 64 ASN A O 1
ATOM 525 N N . LEU A 1 65 ? 16.635 2.501 -10.188 1.00 98.38 65 LEU A N 1
ATOM 526 C CA . LEU A 1 65 ? 15.238 2.842 -9.941 1.00 98.38 65 LEU A CA 1
ATOM 527 C C . LEU A 1 65 ? 14.785 2.272 -8.587 1.00 98.38 65 LEU A C 1
ATOM 529 O O . LEU A 1 65 ? 14.825 1.063 -8.359 1.00 98.38 65 LEU A O 1
ATOM 533 N N . GLU A 1 66 ? 14.353 3.151 -7.684 1.00 98.69 66 GLU A N 1
ATOM 534 C CA . GLU A 1 66 ? 13.919 2.795 -6.329 1.00 98.69 66 GLU A CA 1
ATOM 535 C C . GLU A 1 66 ? 12.406 2.932 -6.142 1.00 98.69 66 GLU A C 1
ATOM 537 O O . GLU A 1 66 ? 11.838 2.285 -5.263 1.00 98.69 66 GLU A O 1
ATOM 542 N N . ALA A 1 67 ? 11.744 3.765 -6.940 1.00 98.75 67 ALA A N 1
ATOM 543 C CA . ALA A 1 67 ? 10.315 3.998 -6.837 1.00 98.75 67 ALA A CA 1
ATOM 544 C C . ALA A 1 67 ? 9.678 4.151 -8.221 1.00 98.75 67 ALA A C 1
ATOM 546 O O . ALA A 1 67 ? 10.156 4.920 -9.057 1.00 98.75 67 ALA A O 1
ATOM 547 N N . LEU A 1 68 ? 8.592 3.419 -8.451 1.00 98.56 68 LEU A N 1
ATOM 548 C CA . LEU A 1 68 ? 7.864 3.427 -9.712 1.00 98.56 68 LEU A CA 1
ATOM 549 C C . LEU A 1 68 ? 6.364 3.498 -9.453 1.00 98.56 68 LEU A C 1
ATOM 551 O O . LEU A 1 68 ? 5.808 2.669 -8.731 1.00 98.56 68 LEU A O 1
ATOM 555 N N . PHE A 1 69 ? 5.709 4.459 -10.089 1.00 98.19 69 PHE A N 1
ATOM 556 C CA . PHE A 1 69 ? 4.268 4.631 -10.020 1.00 98.19 69 PHE A CA 1
ATOM 557 C C . PHE A 1 69 ? 3.696 4.730 -11.426 1.00 98.19 69 PHE A C 1
ATOM 559 O O . PHE A 1 69 ? 4.112 5.569 -12.221 1.00 98.19 69 PHE A O 1
ATOM 566 N N . LEU A 1 70 ? 2.718 3.883 -11.714 1.00 96.25 70 LEU A N 1
ATOM 567 C CA . LEU A 1 70 ? 1.917 3.931 -12.928 1.00 96.25 70 LEU A CA 1
ATOM 568 C C . LEU A 1 70 ? 0.468 3.600 -12.573 1.00 96.25 70 LEU A C 1
ATOM 570 O O . LEU A 1 70 ? 0.197 2.890 -11.601 1.00 96.25 70 LEU A O 1
ATOM 574 N N . SER A 1 71 ? -0.473 4.159 -13.327 1.00 95.75 71 SER A N 1
ATOM 575 C CA . SER A 1 71 ? -1.898 4.002 -13.048 1.00 95.75 71 SER A CA 1
ATOM 576 C C . SER A 1 71 ? -2.725 4.056 -14.320 1.00 95.75 71 SER A C 1
ATOM 578 O O . SER A 1 71 ? -2.412 4.835 -15.219 1.00 95.75 71 SER A O 1
ATOM 580 N N . GLY A 1 72 ? -3.781 3.245 -14.403 1.00 94.25 72 GLY A N 1
ATOM 581 C CA . GLY A 1 72 ? -4.690 3.249 -15.556 1.00 94.25 72 GLY A CA 1
ATOM 582 C C . GLY A 1 72 ? -4.191 2.477 -16.777 1.00 94.25 72 GLY A C 1
ATOM 583 O O . GLY A 1 72 ? -4.785 2.588 -17.845 1.00 94.25 72 GLY A O 1
ATOM 584 N N . TRP A 1 73 ? -3.091 1.735 -16.658 1.00 94.50 73 TRP A N 1
ATOM 585 C CA . TRP A 1 73 ? -2.501 1.018 -17.786 1.00 94.50 73 TRP A CA 1
ATOM 586 C C . TRP A 1 73 ? -3.241 -0.290 -18.076 1.00 94.50 73 TRP A C 1
ATOM 588 O O . TRP A 1 73 ? -3.660 -0.985 -17.149 1.00 94.50 73 TRP A O 1
ATOM 598 N N . VAL A 1 74 ? -3.361 -0.621 -19.365 1.00 92.81 74 VAL A N 1
ATOM 599 C CA . VAL A 1 74 ? -4.028 -1.832 -19.864 1.00 92.81 74 VAL A CA 1
ATOM 600 C C . VAL A 1 74 ? -3.211 -2.506 -20.966 1.00 92.81 74 VAL A C 1
ATOM 602 O O . VAL A 1 74 ? -2.560 -1.817 -21.752 1.00 92.81 74 VAL A O 1
ATOM 605 N N . ASN A 1 75 ? -3.304 -3.832 -21.059 1.00 92.25 75 ASN A N 1
ATOM 606 C CA . ASN A 1 75 ? -2.609 -4.710 -22.002 1.00 92.25 75 ASN A CA 1
ATOM 607 C C . ASN A 1 75 ? -1.080 -4.625 -21.899 1.00 92.25 75 ASN A C 1
ATOM 609 O O . ASN A 1 75 ? -0.388 -4.512 -22.911 1.00 92.25 75 ASN A O 1
ATOM 613 N N . ILE A 1 76 ? -0.557 -4.656 -20.672 1.00 93.69 76 ILE A N 1
ATOM 614 C CA . ILE A 1 76 ? 0.872 -4.478 -20.398 1.00 93.69 76 ILE A CA 1
ATOM 615 C C . ILE A 1 76 ? 1.471 -5.746 -19.814 1.00 93.69 76 ILE A C 1
ATOM 617 O O . ILE A 1 76 ? 0.942 -6.331 -18.872 1.00 93.69 76 ILE A O 1
ATOM 621 N N . ASP A 1 77 ? 2.629 -6.130 -20.346 1.00 92.75 77 ASP A N 1
ATOM 622 C CA . ASP A 1 77 ? 3.465 -7.153 -19.738 1.00 92.75 77 ASP A CA 1
ATOM 623 C C . ASP A 1 77 ? 4.292 -6.554 -18.588 1.00 92.75 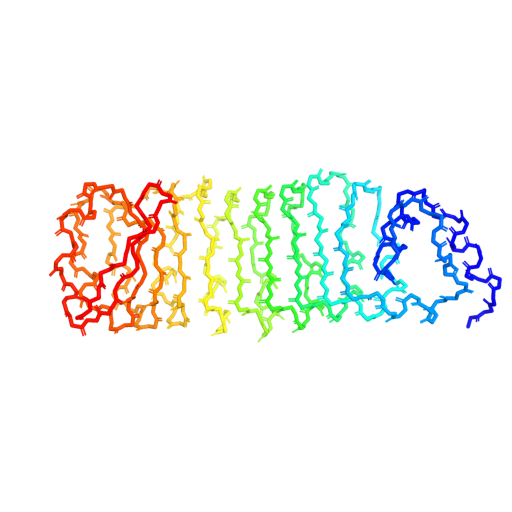77 ASP A C 1
ATOM 625 O O . ASP A 1 77 ? 5.189 -5.729 -18.786 1.00 92.75 77 ASP A O 1
ATOM 629 N N . TYR A 1 78 ? 3.981 -6.984 -17.365 1.00 94.62 78 TYR A N 1
ATOM 630 C CA . TYR A 1 78 ? 4.664 -6.560 -16.143 1.00 94.62 78 TYR A CA 1
ATOM 631 C C . TYR A 1 78 ? 5.934 -7.368 -15.834 1.00 94.62 78 TYR A C 1
ATOM 633 O O . TYR A 1 78 ? 6.656 -7.024 -14.897 1.00 94.62 78 TYR A O 1
ATOM 641 N N . THR A 1 79 ? 6.259 -8.416 -16.599 1.00 92.75 79 THR A N 1
ATOM 642 C CA . THR A 1 79 ? 7.412 -9.291 -16.318 1.00 92.75 79 THR A CA 1
ATOM 643 C C . THR A 1 79 ? 8.751 -8.558 -16.366 1.00 92.75 79 THR A C 1
ATOM 645 O O . THR A 1 79 ? 9.648 -8.893 -15.586 1.00 92.75 79 THR A O 1
ATOM 648 N N . SER A 1 80 ? 8.883 -7.499 -17.173 1.00 92.62 80 SER A N 1
ATOM 649 C CA . SER A 1 80 ? 10.076 -6.636 -17.209 1.00 92.62 80 SER A CA 1
ATOM 650 C C . SER A 1 80 ? 10.385 -5.980 -15.859 1.00 92.62 80 SER A C 1
ATOM 652 O O . SER A 1 80 ? 11.555 -5.749 -15.549 1.00 92.62 80 SER A O 1
ATOM 654 N N . LEU A 1 81 ? 9.376 -5.764 -14.999 1.00 95.81 81 LEU A N 1
ATOM 655 C CA . LEU A 1 81 ? 9.590 -5.244 -13.643 1.00 95.81 81 LEU A CA 1
ATOM 656 C C . LEU A 1 81 ? 10.435 -6.184 -12.786 1.00 95.81 81 LEU A C 1
ATOM 658 O O . LEU A 1 81 ? 11.095 -5.716 -11.863 1.00 95.81 81 LEU A O 1
ATOM 662 N N . SER A 1 82 ? 10.488 -7.482 -13.107 1.00 95.62 82 SER A N 1
ATOM 663 C CA . SER A 1 82 ? 11.336 -8.440 -12.389 1.00 95.62 82 SER A CA 1
ATOM 664 C C . SER A 1 82 ? 12.828 -8.083 -12.434 1.00 95.62 82 SER A C 1
ATOM 666 O O . SER A 1 82 ? 13.588 -8.546 -11.584 1.00 95.62 82 SER A O 1
ATOM 668 N N . LYS A 1 83 ? 13.264 -7.249 -13.387 1.00 95.62 83 LYS A N 1
ATOM 669 C CA . LYS A 1 83 ? 14.651 -6.776 -13.499 1.00 95.62 83 LYS A CA 1
ATOM 670 C C . LYS A 1 83 ? 14.930 -5.509 -12.688 1.00 95.62 83 LYS A C 1
ATOM 672 O O . LYS A 1 83 ? 16.089 -5.161 -12.483 1.00 95.62 83 LYS A O 1
ATOM 677 N N . CYS A 1 84 ? 13.900 -4.845 -12.169 1.00 96.75 84 CYS A N 1
ATOM 678 C CA . CYS A 1 84 ? 14.028 -3.644 -11.346 1.00 96.75 84 CYS A CA 1
ATOM 679 C C . CYS A 1 84 ? 14.269 -4.001 -9.864 1.00 96.75 84 CYS A C 1
ATOM 681 O O . CYS A 1 84 ? 13.552 -3.553 -8.972 1.00 96.75 84 CYS A O 1
ATOM 683 N N . GLU A 1 85 ? 15.292 -4.812 -9.578 1.00 96.94 85 GLU A N 1
ATOM 684 C CA . GLU A 1 85 ? 15.552 -5.412 -8.252 1.00 96.94 85 GLU A CA 1
ATOM 685 C C . GLU A 1 85 ? 15.820 -4.390 -7.125 1.00 96.94 85 GLU A C 1
ATOM 687 O O . GLU A 1 85 ? 15.768 -4.723 -5.935 1.00 96.94 85 GLU A O 1
ATOM 692 N N . ASN A 1 86 ? 16.102 -3.133 -7.486 1.00 98.19 86 ASN A N 1
ATOM 693 C CA . ASN A 1 86 ? 16.320 -2.031 -6.551 1.00 98.19 86 ASN A CA 1
ATOM 694 C C . ASN A 1 86 ? 15.042 -1.311 -6.099 1.00 98.19 86 ASN A C 1
ATOM 696 O O . ASN A 1 86 ? 15.126 -0.470 -5.197 1.00 98.19 86 ASN A O 1
ATOM 700 N N . LEU A 1 87 ? 13.873 -1.683 -6.636 1.00 98.62 87 LEU A N 1
ATOM 701 C CA . LEU A 1 87 ? 12.594 -1.102 -6.237 1.00 98.62 87 LEU A CA 1
ATOM 702 C C . LEU A 1 87 ? 12.320 -1.296 -4.740 1.00 98.62 87 LEU A C 1
ATOM 704 O O . LEU A 1 87 ? 12.387 -2.393 -4.185 1.00 98.62 87 LEU A O 1
ATOM 708 N N . LYS A 1 88 ? 11.968 -0.184 -4.099 1.00 98.88 88 LYS A N 1
ATOM 709 C CA . LYS A 1 88 ? 11.518 -0.055 -2.710 1.00 98.88 88 LYS A CA 1
ATOM 710 C C . LYS A 1 88 ? 10.039 0.318 -2.651 1.00 98.88 88 LYS A C 1
ATOM 712 O O . LYS A 1 88 ? 9.368 -0.078 -1.699 1.00 98.88 88 LYS A O 1
ATOM 717 N N . GLU A 1 89 ? 9.532 1.039 -3.648 1.00 98.88 89 GLU A N 1
ATOM 718 C CA . GLU A 1 89 ? 8.130 1.458 -3.738 1.00 98.88 89 GLU A CA 1
ATOM 719 C C . GLU A 1 89 ? 7.572 1.171 -5.135 1.00 98.88 89 GLU A C 1
ATOM 721 O O . GLU A 1 89 ? 8.188 1.526 -6.139 1.00 98.88 89 GLU A O 1
ATOM 726 N N . LEU A 1 90 ? 6.414 0.513 -5.196 1.00 98.81 90 LEU A N 1
ATOM 727 C CA . LEU A 1 90 ? 5.747 0.181 -6.451 1.00 98.81 90 LEU A CA 1
ATOM 728 C C . LEU A 1 90 ? 4.245 0.451 -6.349 1.00 98.81 90 LEU A C 1
ATOM 730 O O . LEU A 1 90 ? 3.561 -0.127 -5.502 1.00 98.81 90 LEU A O 1
ATOM 734 N N . GLY A 1 91 ? 3.736 1.317 -7.220 1.00 98.62 91 GLY A N 1
ATOM 735 C CA . GLY A 1 91 ? 2.309 1.578 -7.377 1.00 98.62 91 GLY A CA 1
ATOM 736 C C . GLY A 1 91 ? 1.819 1.189 -8.765 1.00 98.62 91 GLY A C 1
ATOM 737 O O . GLY A 1 91 ? 2.310 1.719 -9.757 1.00 98.62 91 GLY A O 1
ATOM 738 N N . LEU A 1 92 ? 0.838 0.290 -8.804 1.00 97.81 92 LEU A N 1
ATOM 739 C CA . LEU A 1 92 ? 0.181 -0.245 -9.999 1.00 97.81 92 LEU A CA 1
ATOM 740 C C . LEU A 1 92 ? -1.340 -0.052 -9.898 1.00 97.81 92 LEU A C 1
ATOM 742 O O . LEU A 1 92 ? -2.116 -0.956 -10.194 1.00 97.81 92 LEU A O 1
ATOM 746 N N . ALA A 1 93 ? -1.779 1.086 -9.361 1.00 97.19 93 ALA A N 1
ATOM 747 C CA . ALA A 1 93 ? -3.195 1.301 -9.088 1.00 97.19 93 ALA A CA 1
ATOM 748 C C . ALA A 1 93 ? -4.007 1.348 -10.390 1.00 97.19 93 ALA A C 1
ATOM 750 O O . ALA A 1 93 ? -3.556 1.916 -11.379 1.00 97.19 93 ALA A O 1
ATOM 751 N N . ASN A 1 94 ? -5.231 0.822 -10.384 1.00 97.12 94 ASN A N 1
ATOM 752 C CA . ASN A 1 94 ? -6.140 0.906 -11.533 1.00 97.12 94 ASN A CA 1
ATOM 753 C C . ASN A 1 94 ? -5.534 0.342 -12.836 1.00 97.12 94 ASN A C 1
ATOM 755 O O . ASN A 1 94 ? -5.731 0.909 -13.907 1.00 97.12 94 ASN A O 1
ATOM 759 N N . THR A 1 95 ? -4.751 -0.732 -12.753 1.00 97.19 95 THR A N 1
ATOM 760 C CA . THR A 1 95 ? -4.248 -1.446 -13.932 1.00 97.19 95 THR A CA 1
ATOM 761 C C . THR A 1 95 ? -4.985 -2.762 -14.142 1.00 97.19 95 THR A C 1
ATOM 763 O O . THR A 1 95 ? -5.721 -3.235 -13.273 1.00 97.19 95 THR A O 1
ATOM 766 N N . ASP A 1 96 ? -4.787 -3.385 -15.299 1.00 95.19 96 ASP A N 1
ATOM 767 C CA . ASP A 1 96 ? -5.400 -4.670 -15.629 1.00 95.19 96 ASP A CA 1
ATOM 768 C C . ASP A 1 96 ? -4.620 -5.899 -15.145 1.00 95.19 96 ASP A C 1
ATOM 770 O O . ASP A 1 96 ? -5.000 -7.018 -15.491 1.00 95.19 96 ASP A O 1
ATOM 774 N N . ILE A 1 97 ? -3.591 -5.707 -14.313 1.00 96.06 97 ILE A N 1
ATOM 775 C CA . ILE A 1 97 ? -2.796 -6.798 -13.750 1.00 96.06 97 ILE A CA 1
ATOM 776 C C . ILE A 1 97 ? -3.666 -7.796 -12.972 1.00 96.06 97 ILE A C 1
ATOM 778 O O . ILE A 1 97 ? -4.486 -7.417 -12.129 1.00 96.06 97 ILE A O 1
ATOM 782 N N . ASP A 1 98 ? -3.452 -9.083 -13.240 1.00 95.62 98 ASP A N 1
ATOM 783 C CA . ASP A 1 98 ? -4.205 -10.207 -12.670 1.00 95.62 98 ASP A CA 1
ATOM 784 C C . ASP A 1 98 ? -3.333 -11.231 -11.914 1.00 95.62 98 ASP A C 1
ATOM 786 O O . ASP A 1 98 ? -3.856 -12.045 -11.152 1.00 95.62 98 ASP A O 1
ATOM 790 N N . ASN A 1 99 ? -2.002 -11.144 -12.033 1.00 96.06 99 ASN A N 1
ATOM 791 C CA . ASN A 1 99 ? -1.052 -11.995 -11.321 1.00 96.06 99 ASN A CA 1
ATOM 792 C C . ASN A 1 99 ? 0.222 -11.244 -10.885 1.00 96.06 99 ASN A C 1
ATOM 794 O O . ASN A 1 99 ? 0.618 -10.241 -11.476 1.00 96.06 99 ASN A O 1
ATOM 798 N N . LEU A 1 100 ? 0.890 -11.764 -9.849 1.00 97.38 100 LEU A N 1
ATOM 799 C CA . LEU A 1 100 ? 2.085 -11.163 -9.236 1.00 97.38 100 LEU A CA 1
ATOM 800 C C . LEU A 1 100 ? 3.344 -12.036 -9.350 1.00 97.38 100 LEU A C 1
ATOM 802 O O . LEU A 1 100 ? 4.308 -11.811 -8.625 1.00 97.38 100 LEU A O 1
ATOM 806 N N . ASN A 1 101 ? 3.380 -13.037 -10.233 1.00 96.50 101 ASN A N 1
ATOM 807 C CA . ASN A 1 101 ? 4.477 -14.021 -10.262 1.00 96.50 101 ASN A CA 1
ATOM 808 C C . ASN A 1 101 ? 5.864 -13.386 -10.492 1.00 96.50 101 ASN A C 1
ATOM 810 O O . ASN A 1 101 ? 6.876 -13.852 -9.965 1.00 96.50 101 ASN A O 1
ATOM 814 N N . TRP A 1 102 ? 5.909 -12.277 -11.229 1.00 95.88 102 TRP A N 1
ATOM 815 C CA . TRP A 1 102 ? 7.121 -11.512 -11.526 1.00 95.88 102 TRP A CA 1
ATOM 816 C C . TRP A 1 102 ? 7.672 -10.727 -10.321 1.00 95.88 102 TRP A C 1
ATOM 818 O O . TRP A 1 102 ? 8.836 -10.332 -10.344 1.00 95.88 102 TRP A O 1
ATOM 828 N N . ILE A 1 103 ? 6.885 -10.516 -9.255 1.00 97.81 103 ILE A N 1
ATOM 829 C CA . ILE A 1 103 ? 7.293 -9.688 -8.105 1.00 97.81 103 ILE A CA 1
ATOM 830 C C . ILE A 1 103 ? 8.378 -10.354 -7.253 1.00 97.81 103 ILE A C 1
ATOM 832 O O . ILE A 1 103 ? 9.027 -9.705 -6.435 1.00 97.81 103 ILE A O 1
ATOM 836 N N . THR A 1 104 ? 8.589 -11.657 -7.437 1.00 96.62 104 THR A N 1
ATOM 837 C CA . THR A 1 104 ? 9.409 -12.489 -6.553 1.00 96.62 104 THR A CA 1
ATOM 838 C C . THR A 1 104 ? 10.885 -12.090 -6.509 1.00 96.62 104 THR A C 1
ATOM 840 O O . THR A 1 104 ? 11.558 -12.390 -5.519 1.00 96.62 104 THR A O 1
ATOM 843 N N . SER A 1 105 ? 11.396 -11.370 -7.510 1.00 96.75 105 SER A N 1
ATOM 844 C CA . SER A 1 105 ? 12.758 -10.819 -7.520 1.00 96.75 105 SER A CA 1
ATOM 845 C C . SER A 1 105 ? 12.902 -9.501 -6.745 1.00 96.75 105 SER A C 1
ATOM 847 O O . SER A 1 105 ? 14.018 -9.121 -6.392 1.00 96.75 105 SER A O 1
ATOM 849 N N . LEU A 1 106 ? 11.806 -8.814 -6.398 1.00 98.00 106 LEU A N 1
ATOM 850 C CA . LEU A 1 106 ? 11.825 -7.475 -5.792 1.00 98.00 106 LEU A CA 1
ATOM 851 C C . LEU A 1 106 ? 12.091 -7.505 -4.277 1.00 98.00 106 LEU A C 1
ATOM 853 O O . LEU A 1 106 ? 11.325 -6.988 -3.466 1.00 98.00 106 LEU A O 1
ATOM 857 N N . LYS A 1 107 ? 13.210 -8.103 -3.855 1.00 97.94 107 LYS A N 1
ATOM 858 C CA . LYS A 1 107 ? 13.525 -8.361 -2.433 1.00 97.94 107 LYS A CA 1
ATOM 859 C C . LYS A 1 107 ? 13.651 -7.102 -1.565 1.00 97.94 107 LYS A C 1
ATOM 861 O O . LYS A 1 107 ? 13.549 -7.182 -0.334 1.00 97.94 107 LYS A O 1
ATOM 866 N N . LYS A 1 108 ? 13.879 -5.944 -2.190 1.00 98.56 108 LYS A N 1
ATOM 867 C CA . LYS A 1 108 ? 13.995 -4.637 -1.527 1.00 98.56 108 LYS A CA 1
ATOM 868 C C . LYS A 1 108 ? 12.660 -3.898 -1.403 1.00 98.56 108 LYS A C 1
ATOM 870 O O . LYS A 1 108 ? 12.635 -2.859 -0.740 1.00 98.56 108 LYS A O 1
ATOM 875 N N . LEU A 1 109 ? 11.574 -4.435 -1.966 1.00 98.81 109 LEU A N 1
ATOM 876 C CA . LEU A 1 109 ? 10.272 -3.780 -1.977 1.00 98.81 109 LEU A CA 1
ATOM 877 C C . LEU A 1 109 ? 9.718 -3.643 -0.555 1.00 98.81 109 LEU A C 1
ATOM 879 O O . LEU A 1 109 ? 9.608 -4.619 0.188 1.00 98.81 109 LEU A O 1
ATOM 883 N N . LYS A 1 110 ? 9.389 -2.407 -0.177 1.00 98.88 110 LYS A N 1
ATOM 884 C CA . LYS A 1 110 ? 8.865 -2.023 1.142 1.00 98.88 110 LYS A CA 1
ATOM 885 C C . LYS A 1 110 ? 7.413 -1.582 1.088 1.00 98.88 110 LYS A C 1
ATOM 887 O O . LYS A 1 110 ? 6.693 -1.803 2.066 1.00 98.88 110 LYS A O 1
ATOM 892 N N . LYS A 1 111 ? 7.008 -0.958 -0.018 1.00 98.94 111 LYS A N 1
ATOM 893 C CA . LYS A 1 111 ? 5.650 -0.468 -0.244 1.00 98.94 111 LYS A CA 1
ATOM 894 C C . LYS A 1 111 ? 5.122 -0.986 -1.572 1.00 98.94 111 LYS A C 1
ATOM 896 O O . LYS A 1 111 ? 5.783 -0.818 -2.597 1.00 98.94 111 LYS A O 1
ATOM 901 N N . LEU A 1 112 ? 3.936 -1.579 -1.541 1.00 98.88 112 LEU A N 1
ATOM 902 C CA . LEU A 1 112 ? 3.241 -2.063 -2.726 1.00 98.88 112 LEU A CA 1
ATOM 903 C C . LEU A 1 112 ? 1.799 -1.563 -2.727 1.00 98.88 112 LEU A C 1
ATOM 905 O O . LEU A 1 112 ? 1.074 -1.757 -1.753 1.00 98.88 112 LEU A O 1
ATOM 909 N N . SER A 1 113 ? 1.375 -0.970 -3.838 1.00 98.75 113 SER A N 1
ATOM 910 C CA . SER A 1 113 ? -0.026 -0.658 -4.101 1.00 98.75 113 SER A CA 1
ATOM 911 C C . SER A 1 113 ? -0.486 -1.358 -5.369 1.00 98.75 113 SER A C 1
ATOM 913 O O . SER A 1 113 ? 0.004 -1.055 -6.453 1.00 98.75 113 SER A O 1
ATOM 915 N N . ILE A 1 114 ? -1.462 -2.248 -5.221 1.00 98.44 114 ILE A N 1
ATOM 916 C CA . ILE A 1 114 ? -2.157 -2.955 -6.307 1.00 98.44 114 ILE A CA 1
ATOM 917 C C . ILE A 1 114 ? -3.664 -2.685 -6.237 1.00 98.44 114 ILE A C 1
ATOM 919 O O . ILE A 1 114 ? -4.484 -3.534 -6.580 1.00 98.44 114 ILE A O 1
ATOM 923 N N . SER A 1 115 ? -4.042 -1.510 -5.734 1.00 98.56 115 SER A N 1
ATOM 924 C CA . SER A 1 115 ? -5.441 -1.129 -5.593 1.00 98.56 115 SER A CA 1
ATOM 925 C C . SER A 1 115 ? -6.151 -1.047 -6.943 1.00 98.56 115 SER A C 1
ATOM 927 O O . SER A 1 115 ? -5.546 -0.679 -7.950 1.00 98.56 115 SER A O 1
ATOM 929 N N . LYS A 1 116 ? -7.450 -1.365 -6.974 1.00 98.19 116 LYS A N 1
ATOM 930 C CA . LYS A 1 116 ? -8.260 -1.372 -8.209 1.00 98.19 116 LYS A CA 1
ATOM 931 C C . LYS A 1 116 ? -7.677 -2.244 -9.335 1.00 98.19 116 LYS A C 1
ATOM 933 O O . LYS A 1 116 ? -7.813 -1.903 -10.506 1.00 98.19 116 LYS A O 1
ATOM 938 N N . THR A 1 117 ? -7.022 -3.351 -9.000 1.00 98.06 117 THR A N 1
ATOM 939 C CA . THR A 1 117 ? -6.513 -4.322 -9.985 1.00 98.06 117 THR A CA 1
ATOM 940 C C . THR A 1 117 ? -7.398 -5.568 -10.045 1.00 98.06 117 THR A C 1
ATOM 942 O O . THR A 1 117 ? -8.407 -5.672 -9.336 1.00 98.06 117 THR A O 1
ATOM 945 N N . LYS A 1 118 ? -7.035 -6.528 -10.903 1.00 96.44 118 LYS A N 1
ATOM 946 C CA . LYS A 1 118 ? -7.697 -7.835 -11.019 1.00 96.44 118 LYS A CA 1
ATOM 947 C C . LYS A 1 118 ? -6.978 -8.929 -10.219 1.00 96.44 118 LYS A C 1
ATOM 949 O O . LYS A 1 118 ? -7.296 -10.102 -10.391 1.00 96.44 118 LYS A O 1
ATOM 954 N N . ILE A 1 119 ? -6.021 -8.566 -9.356 1.00 97.69 119 ILE A N 1
ATOM 955 C CA . ILE A 1 119 ? -5.307 -9.523 -8.505 1.00 97.69 119 ILE A CA 1
ATOM 956 C C . ILE A 1 119 ? -6.290 -10.246 -7.580 1.00 97.69 119 ILE A C 1
ATOM 958 O O . ILE A 1 119 ? -7.066 -9.615 -6.860 1.00 97.69 119 ILE A O 1
ATOM 962 N N . LYS A 1 120 ? -6.186 -11.577 -7.577 1.00 97.25 120 LYS A N 1
ATOM 963 C CA . LYS A 1 120 ? -6.919 -12.482 -6.678 1.00 97.25 120 LYS A CA 1
ATOM 964 C C . LYS A 1 120 ? -6.000 -13.249 -5.733 1.00 97.25 120 LYS A C 1
ATOM 966 O O . LYS A 1 120 ? -6.337 -13.441 -4.569 1.00 97.25 120 LYS A O 1
ATOM 971 N N . ASN A 1 121 ? -4.835 -13.665 -6.238 1.00 97.50 121 ASN A N 1
ATOM 972 C CA . ASN A 1 121 ? -3.831 -14.407 -5.482 1.00 97.50 121 ASN A CA 1
ATOM 973 C C . ASN A 1 121 ? -2.664 -13.492 -5.078 1.00 97.50 121 ASN A C 1
ATOM 975 O O . ASN A 1 121 ? -2.012 -12.880 -5.929 1.00 97.50 121 ASN A O 1
ATOM 979 N N . ILE A 1 122 ? -2.381 -13.445 -3.777 1.00 98.00 122 ILE A N 1
ATOM 980 C CA . ILE A 1 122 ? -1.275 -12.694 -3.175 1.00 98.00 122 ILE A CA 1
ATOM 981 C C . ILE A 1 122 ? -0.172 -13.583 -2.576 1.00 98.00 122 ILE A C 1
ATOM 983 O O . ILE A 1 122 ? 0.755 -13.064 -1.957 1.00 98.00 122 ILE A O 1
ATOM 987 N N . GLU A 1 123 ? -0.196 -14.900 -2.792 1.00 98.06 123 GLU A N 1
ATOM 988 C CA . GLU A 1 123 ? 0.893 -15.817 -2.417 1.00 98.06 123 GLU A CA 1
ATOM 989 C C . GLU A 1 123 ? 2.287 -15.362 -2.884 1.00 98.06 123 GLU A C 1
ATOM 991 O O . GLU A 1 123 ? 3.234 -15.494 -2.103 1.00 98.06 123 GLU A O 1
ATOM 996 N N . PRO A 1 124 ? 2.482 -14.756 -4.077 1.00 98.00 124 PRO A N 1
ATOM 997 C CA . PRO A 1 124 ? 3.808 -14.274 -4.469 1.00 98.00 124 PRO A CA 1
ATOM 998 C C . PRO A 1 124 ? 4.424 -13.257 -3.490 1.00 98.00 124 PRO A C 1
ATOM 1000 O O . PRO A 1 124 ? 5.653 -13.147 -3.408 1.00 98.00 124 PRO A O 1
ATOM 1003 N N . LEU A 1 125 ? 3.605 -12.551 -2.695 1.00 98.19 125 LEU A N 1
ATOM 1004 C CA . LEU A 1 125 ? 4.072 -11.590 -1.687 1.00 98.19 125 LEU A CA 1
ATOM 1005 C C . LEU A 1 125 ? 4.845 -12.248 -0.535 1.00 98.19 125 LEU A C 1
ATOM 1007 O O . LEU A 1 125 ? 5.665 -11.580 0.095 1.00 98.19 125 LEU A O 1
ATOM 1011 N N . LEU A 1 126 ? 4.663 -13.555 -0.302 1.00 96.88 126 LEU A N 1
ATOM 1012 C CA . LEU A 1 126 ? 5.421 -14.341 0.687 1.00 96.88 126 LEU A CA 1
ATOM 1013 C C . LEU A 1 126 ? 6.937 -14.251 0.468 1.00 96.88 126 LEU A C 1
ATOM 1015 O O . LEU A 1 126 ? 7.735 -14.425 1.387 1.00 96.88 126 LEU A O 1
ATOM 1019 N N . THR A 1 127 ? 7.346 -13.957 -0.764 1.00 96.25 127 THR A N 1
ATOM 1020 C CA . THR A 1 127 ? 8.749 -13.886 -1.164 1.00 96.25 127 THR A CA 1
ATOM 1021 C C . THR A 1 127 ? 9.412 -12.534 -0.873 1.00 96.25 127 THR A C 1
ATOM 1023 O O . THR A 1 127 ? 10.605 -12.386 -1.166 1.00 96.25 127 THR A O 1
ATOM 1026 N N . LEU A 1 128 ? 8.675 -11.559 -0.320 1.00 97.69 128 LEU A N 1
ATOM 1027 C CA . LEU A 1 128 ? 9.108 -10.174 -0.106 1.00 97.69 128 LEU A CA 1
ATOM 1028 C C . LEU A 1 128 ? 9.478 -9.913 1.370 1.00 97.69 128 LEU A C 1
ATOM 1030 O O . LEU A 1 128 ? 8.649 -9.451 2.156 1.00 97.69 128 LEU A O 1
ATOM 1034 N N . PRO A 1 129 ? 10.745 -10.120 1.779 1.00 96.38 129 PRO A N 1
ATOM 1035 C CA . PRO A 1 129 ? 11.158 -10.061 3.188 1.00 96.38 129 PRO A CA 1
ATOM 1036 C C . PRO A 1 129 ? 11.191 -8.640 3.774 1.00 96.38 129 PRO A C 1
ATOM 1038 O O . PRO A 1 129 ? 11.493 -8.454 4.959 1.00 96.38 129 PRO A O 1
ATOM 1041 N N . SER A 1 130 ? 10.969 -7.625 2.939 1.00 98.00 130 SER A N 1
ATOM 1042 C CA . SER A 1 130 ? 11.076 -6.206 3.288 1.00 98.00 130 SER A CA 1
ATOM 1043 C C . SER A 1 130 ? 9.735 -5.476 3.253 1.00 98.00 130 SER A C 1
ATOM 1045 O O . SER A 1 130 ? 9.714 -4.294 3.592 1.00 98.00 130 SER A O 1
ATOM 1047 N N . LEU A 1 131 ? 8.638 -6.148 2.877 1.00 98.75 131 LEU A N 1
ATOM 1048 C CA . LEU A 1 131 ? 7.344 -5.499 2.699 1.00 98.75 131 LEU A CA 1
ATOM 1049 C C . LEU A 1 131 ? 6.784 -5.030 4.049 1.00 98.75 131 LEU A C 1
ATOM 1051 O O . LEU A 1 131 ? 6.659 -5.802 4.999 1.00 98.75 131 LEU A O 1
ATOM 1055 N N . THR A 1 132 ? 6.469 -3.740 4.123 1.00 98.88 132 THR A N 1
ATOM 1056 C CA . THR A 1 132 ? 6.010 -3.051 5.343 1.00 98.88 132 THR A CA 1
ATOM 1057 C C . THR A 1 132 ? 4.662 -2.364 5.178 1.00 98.88 132 THR A C 1
ATOM 1059 O O . THR A 1 132 ? 3.977 -2.134 6.176 1.00 98.88 132 THR A O 1
ATOM 1062 N N . GLU A 1 133 ? 4.287 -2.039 3.942 1.00 98.94 133 GLU A N 1
ATOM 1063 C CA . GLU A 1 133 ? 3.078 -1.304 3.592 1.00 98.94 133 GLU A CA 1
ATOM 1064 C C . GLU A 1 133 ? 2.459 -1.931 2.341 1.00 98.94 133 GLU A C 1
ATOM 1066 O O . GLU A 1 133 ? 3.132 -2.080 1.317 1.00 98.94 133 GLU A O 1
ATOM 1071 N N . LEU A 1 134 ? 1.190 -2.319 2.448 1.00 98.88 134 LEU A N 1
ATOM 1072 C CA . LEU A 1 134 ? 0.448 -2.969 1.377 1.00 98.88 134 LEU A CA 1
ATOM 1073 C C . LEU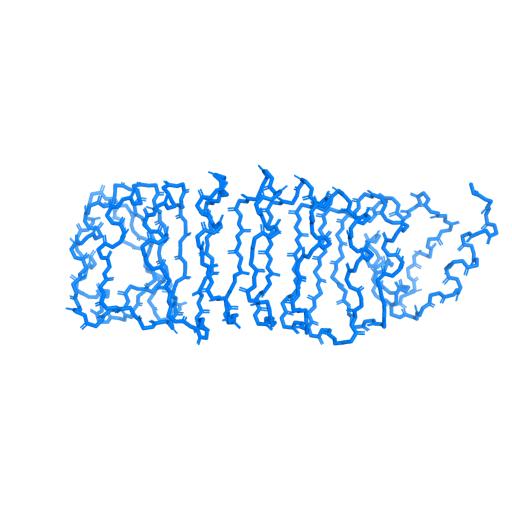 A 1 134 ? -0.912 -2.296 1.200 1.00 98.88 134 LEU A C 1
ATOM 1075 O O . LEU A 1 134 ? -1.669 -2.154 2.161 1.00 98.88 134 LEU A O 1
ATOM 1079 N N . ASN A 1 135 ? -1.223 -1.912 -0.034 1.00 98.88 135 ASN A N 1
ATOM 1080 C CA . ASN A 1 135 ? -2.543 -1.447 -0.432 1.00 98.88 135 ASN A CA 1
ATOM 1081 C C . ASN A 1 135 ? -3.170 -2.425 -1.435 1.00 98.88 135 ASN A C 1
ATOM 1083 O O . ASN A 1 135 ? -2.702 -2.550 -2.570 1.00 98.88 135 ASN A O 1
ATOM 1087 N N . ILE A 1 136 ? -4.235 -3.089 -0.988 1.00 98.38 136 ILE A N 1
ATOM 1088 C CA . ILE A 1 136 ? -5.060 -4.054 -1.730 1.00 98.38 136 ILE A CA 1
ATOM 1089 C C . ILE A 1 136 ? -6.512 -3.580 -1.865 1.00 98.38 136 ILE A C 1
ATOM 1091 O O . ILE A 1 136 ? -7.424 -4.365 -2.115 1.00 98.38 136 ILE A O 1
ATOM 1095 N N . SER A 1 137 ? -6.745 -2.286 -1.685 1.00 98.56 137 SER A N 1
ATOM 1096 C CA . SER A 1 137 ? -8.083 -1.703 -1.728 1.00 98.56 137 SER A CA 1
ATOM 1097 C C . SER A 1 137 ? -8.739 -1.910 -3.093 1.00 98.56 137 SER A C 1
ATOM 1099 O O . SER A 1 137 ? -8.066 -1.869 -4.125 1.00 98.56 137 SER A O 1
ATOM 1101 N N . GLU A 1 138 ? -10.052 -2.123 -3.118 1.00 98.06 138 GLU A N 1
ATOM 1102 C CA . GLU A 1 138 ? -10.820 -2.307 -4.360 1.00 98.06 138 GLU A CA 1
ATOM 1103 C C . GLU A 1 138 ? -10.345 -3.480 -5.246 1.00 98.06 138 GLU A C 1
ATOM 1105 O O . GLU A 1 138 ? -10.546 -3.486 -6.466 1.00 98.06 138 GLU A O 1
ATOM 1110 N N . THR A 1 139 ? -9.725 -4.496 -4.637 1.00 98.06 139 THR A N 1
ATOM 1111 C CA . THR A 1 139 ? -9.359 -5.769 -5.285 1.00 98.06 139 THR A CA 1
ATOM 1112 C C . THR A 1 139 ? -10.372 -6.877 -4.981 1.00 98.06 139 THR A C 1
ATOM 1114 O O . THR A 1 139 ? -11.277 -6.702 -4.160 1.00 98.06 139 THR A O 1
ATOM 1117 N N . ASP A 1 140 ? -10.231 -8.011 -5.671 1.00 96.25 140 ASP A N 1
ATOM 1118 C CA . ASP A 1 140 ? -11.066 -9.214 -5.531 1.00 96.25 140 ASP A CA 1
ATOM 1119 C C . ASP A 1 140 ? -10.277 -10.370 -4.883 1.00 96.25 140 ASP A C 1
ATOM 1121 O O . ASP A 1 140 ? -10.373 -11.512 -5.322 1.00 96.25 140 ASP A O 1
ATOM 1125 N N . ILE A 1 141 ? -9.425 -10.070 -3.893 1.00 97.50 141 ILE A N 1
ATOM 1126 C CA . ILE A 1 141 ? -8.572 -11.075 -3.235 1.00 97.50 141 ILE A CA 1
ATOM 1127 C C . ILE A 1 141 ? -9.426 -12.095 -2.484 1.00 97.50 141 ILE A C 1
ATOM 1129 O O . ILE A 1 141 ? -10.247 -11.733 -1.642 1.00 97.50 141 ILE A O 1
ATOM 1133 N N . GLU A 1 142 ? -9.179 -13.372 -2.772 1.00 93.94 142 GLU A N 1
ATOM 1134 C CA . GLU A 1 142 ? -9.981 -14.496 -2.277 1.00 93.94 142 GLU A CA 1
ATOM 1135 C C . GLU A 1 142 ? -9.393 -15.131 -1.008 1.00 93.94 142 GLU A C 1
ATOM 1137 O O . GLU A 1 142 ? -10.147 -15.565 -0.141 1.00 93.94 142 GLU A O 1
ATOM 1142 N N . ASP A 1 143 ? -8.062 -15.151 -0.871 1.00 96.81 143 ASP A N 1
ATOM 1143 C CA . ASP A 1 143 ? -7.364 -15.686 0.304 1.00 96.81 143 ASP A CA 1
ATOM 1144 C C . ASP A 1 143 ? -6.350 -14.675 0.851 1.00 96.81 143 ASP A C 1
ATOM 1146 O O . ASP A 1 143 ? -5.417 -14.248 0.165 1.00 96.81 143 ASP A O 1
ATOM 1150 N N . TRP A 1 144 ? -6.539 -14.298 2.113 1.00 97.88 144 TRP A N 1
ATOM 1151 C CA . TRP A 1 144 ? -5.699 -13.334 2.813 1.00 97.88 144 TRP A CA 1
ATOM 1152 C C . TRP A 1 144 ? -4.626 -14.010 3.660 1.00 97.88 144 TRP A C 1
ATOM 1154 O O . TRP A 1 144 ? -3.675 -13.334 4.059 1.00 97.88 144 TRP A O 1
ATOM 1164 N N . LYS A 1 145 ? -4.709 -15.328 3.902 1.00 97.94 145 LYS A N 1
ATOM 1165 C CA . LYS A 1 145 ? -3.764 -16.083 4.745 1.00 97.94 145 LYS A CA 1
ATOM 1166 C C . LYS A 1 145 ? -2.291 -15.805 4.436 1.00 97.94 145 LYS A C 1
ATOM 1168 O O . LYS A 1 145 ? -1.527 -15.709 5.407 1.00 97.94 145 LYS A O 1
ATOM 1173 N N . PRO A 1 146 ? -1.861 -15.595 3.169 1.00 97.69 146 PRO A N 1
ATOM 1174 C CA . PRO A 1 146 ? -0.474 -15.243 2.874 1.00 97.69 146 PRO A CA 1
ATOM 1175 C C . PRO A 1 146 ? 0.048 -14.010 3.631 1.00 97.69 146 PRO A C 1
ATOM 1177 O O . PRO A 1 146 ? 1.236 -13.935 3.946 1.00 97.69 146 PRO A O 1
ATOM 1180 N N . LEU A 1 147 ? -0.821 -13.062 4.002 1.00 98.00 147 LEU A N 1
ATOM 1181 C CA . LEU A 1 147 ? -0.433 -11.874 4.769 1.00 98.00 147 LEU A CA 1
ATOM 1182 C C . LEU A 1 147 ? 0.187 -12.219 6.129 1.00 98.00 147 LEU A C 1
ATOM 1184 O O . LEU A 1 147 ? 1.051 -11.485 6.608 1.00 98.00 147 LEU A O 1
ATOM 1188 N N . THR A 1 148 ? -0.196 -13.345 6.740 1.00 96.19 148 THR A N 1
ATOM 1189 C CA . THR A 1 148 ? 0.320 -13.756 8.058 1.00 96.19 148 THR A CA 1
ATOM 1190 C C . THR A 1 148 ? 1.819 -14.071 8.055 1.00 96.19 148 THR A C 1
ATOM 1192 O O . THR A 1 148 ? 2.479 -13.949 9.090 1.00 96.19 148 THR A O 1
ATOM 1195 N N . SER A 1 149 ? 2.392 -14.418 6.899 1.00 95.75 149 SER A N 1
ATOM 1196 C CA . SER A 1 149 ? 3.831 -14.670 6.750 1.00 95.75 149 SER A CA 1
ATOM 1197 C C . SER A 1 149 ? 4.636 -13.407 6.429 1.00 95.75 149 SER A C 1
ATOM 1199 O O . SER A 1 149 ? 5.867 -13.427 6.464 1.00 95.75 149 SER A O 1
ATOM 1201 N N . ILE A 1 150 ? 3.978 -12.277 6.151 1.00 96.19 150 ILE A N 1
ATOM 1202 C CA . ILE A 1 150 ? 4.641 -10.996 5.883 1.00 96.19 150 ILE A CA 1
ATOM 1203 C C . ILE A 1 150 ? 4.937 -10.309 7.219 1.00 96.19 150 ILE A C 1
ATOM 1205 O O . ILE A 1 150 ? 4.317 -9.321 7.609 1.00 96.19 150 ILE A O 1
ATOM 1209 N N . HIS A 1 151 ? 5.909 -10.841 7.960 1.00 92.38 151 HIS A N 1
ATOM 1210 C CA . HIS A 1 151 ? 6.144 -10.473 9.360 1.00 92.38 151 HIS A CA 1
ATOM 1211 C C . HIS A 1 151 ? 6.474 -8.990 9.602 1.00 92.38 151 HIS A C 1
ATOM 1213 O O . HIS A 1 151 ? 6.334 -8.520 10.728 1.00 92.38 151 HIS A O 1
ATOM 1219 N N . LYS A 1 152 ? 6.911 -8.239 8.584 1.00 97.56 152 LYS A N 1
ATOM 1220 C CA . LYS A 1 152 ? 7.196 -6.797 8.694 1.00 97.56 152 LYS A CA 1
ATOM 1221 C C . LYS A 1 152 ? 6.014 -5.904 8.316 1.00 97.56 152 LYS A C 1
ATOM 1223 O O . LYS A 1 152 ? 6.139 -4.683 8.427 1.00 97.56 152 LYS A O 1
ATOM 1228 N N . LEU A 1 153 ? 4.889 -6.480 7.888 1.00 98.62 153 LEU A N 1
ATOM 1229 C CA . LEU A 1 153 ? 3.716 -5.714 7.493 1.00 98.62 153 LEU A CA 1
ATOM 1230 C C . LEU A 1 153 ? 3.206 -4.899 8.688 1.00 98.62 153 LEU A C 1
ATOM 1232 O O . LEU A 1 153 ? 2.855 -5.436 9.737 1.00 98.62 153 LEU A O 1
ATOM 1236 N N . SER A 1 154 ? 3.215 -3.581 8.516 1.00 98.75 154 SER A N 1
ATOM 1237 C CA . SER A 1 154 ? 2.900 -2.602 9.562 1.00 98.75 154 SER A CA 1
ATOM 1238 C C . SER A 1 154 ? 1.762 -1.667 9.175 1.00 98.75 154 SER A C 1
ATOM 1240 O O . SER A 1 154 ? 1.178 -1.024 10.048 1.00 98.75 154 SER A O 1
ATOM 1242 N N . LYS A 1 155 ? 1.439 -1.591 7.882 1.00 98.88 155 LYS A N 1
ATOM 1243 C CA . LYS A 1 155 ? 0.324 -0.813 7.357 1.00 98.88 155 LYS A CA 1
ATOM 1244 C C . LYS A 1 155 ? -0.408 -1.611 6.292 1.00 98.88 155 LYS A C 1
ATOM 1246 O O . LYS A 1 155 ? 0.225 -2.096 5.350 1.00 98.88 155 LYS A O 1
ATOM 1251 N N . LEU A 1 156 ? -1.719 -1.709 6.445 1.00 98.69 156 LEU A N 1
ATOM 1252 C CA . LEU A 1 156 ? -2.596 -2.395 5.510 1.00 98.69 156 LEU A CA 1
ATOM 1253 C C . LEU A 1 156 ? -3.744 -1.469 5.113 1.00 98.69 156 LEU A C 1
ATOM 1255 O O . LEU A 1 156 ? -4.484 -1.000 5.975 1.00 98.69 156 LEU A O 1
ATOM 1259 N N . TYR A 1 157 ? -3.889 -1.236 3.812 1.00 98.69 157 TYR A N 1
ATOM 1260 C CA . TYR A 1 157 ? -5.049 -0.564 3.236 1.00 98.69 157 TYR A CA 1
ATOM 1261 C C . TYR A 1 157 ? -5.862 -1.579 2.442 1.00 98.69 157 TYR A C 1
ATOM 1263 O O . TYR A 1 157 ? -5.341 -2.245 1.544 1.00 98.69 157 TYR A O 1
ATOM 1271 N N . ALA A 1 158 ? -7.123 -1.688 2.816 1.00 97.44 158 ALA A N 1
ATOM 1272 C CA . ALA A 1 158 ? -8.057 -2.725 2.429 1.00 97.44 158 ALA A CA 1
ATOM 1273 C C . ALA A 1 158 ? -9.472 -2.131 2.327 1.00 97.44 158 ALA A C 1
ATOM 1275 O O . ALA A 1 158 ? -10.445 -2.732 2.768 1.00 97.44 158 ALA A O 1
ATOM 1276 N N . PHE A 1 159 ? -9.600 -0.911 1.805 1.00 96.69 159 PHE A N 1
ATOM 1277 C CA . PHE A 1 159 ? -10.897 -0.249 1.708 1.00 96.69 159 PHE A CA 1
ATOM 1278 C C . PHE A 1 159 ? -11.657 -0.673 0.442 1.00 96.69 159 PHE A C 1
ATOM 1280 O O . PHE A 1 159 ? -11.044 -0.988 -0.582 1.00 96.69 159 PHE A O 1
ATOM 1287 N N . TYR A 1 160 ? -12.991 -0.660 0.508 1.00 96.94 160 TYR A N 1
ATOM 1288 C CA . TYR A 1 160 ? -13.903 -0.995 -0.591 1.00 96.94 160 TYR A CA 1
ATOM 1289 C C . TYR A 1 160 ? -13.526 -2.310 -1.305 1.00 96.94 160 TYR A C 1
ATOM 1291 O O . TYR A 1 160 ? -13.547 -2.386 -2.536 1.00 96.94 160 TYR A O 1
ATOM 1299 N N . CYS A 1 161 ? -13.108 -3.343 -0.562 1.00 96.44 161 CYS A N 1
ATOM 1300 C CA . CYS A 1 161 ? -12.773 -4.639 -1.150 1.00 96.44 161 CYS A CA 1
ATOM 1301 C C . CYS A 1 161 ? -14.023 -5.281 -1.769 1.00 96.44 161 CYS A C 1
ATOM 1303 O O . CYS A 1 161 ? -15.137 -5.148 -1.270 1.00 96.44 161 CYS A O 1
ATOM 1305 N N . LYS A 1 162 ? -13.843 -6.007 -2.879 1.00 95.81 162 LYS A N 1
ATOM 1306 C CA . LYS A 1 162 ? -14.957 -6.641 -3.614 1.00 95.81 162 LYS A CA 1
ATOM 1307 C C . LYS A 1 162 ? -15.440 -7.943 -2.968 1.00 95.81 162 LYS A C 1
ATOM 1309 O O . LYS A 1 162 ? -16.456 -8.503 -3.380 1.00 95.81 162 LYS A O 1
ATOM 1314 N N . LYS A 1 163 ? -14.699 -8.425 -1.971 1.00 94.75 163 LYS A N 1
ATOM 1315 C CA . LYS A 1 163 ? -15.003 -9.594 -1.146 1.00 94.75 163 LYS A CA 1
ATOM 1316 C C . LYS A 1 163 ? -14.974 -9.194 0.326 1.00 94.75 163 LYS A C 1
ATOM 1318 O O . LYS A 1 163 ? -14.243 -8.260 0.665 1.00 94.75 163 LYS A O 1
ATOM 1323 N N . PRO A 1 164 ? -15.720 -9.906 1.190 1.00 94.12 164 PRO A N 1
ATOM 1324 C CA . PRO A 1 164 ? -15.621 -9.719 2.630 1.00 94.12 164 PRO A CA 1
ATOM 1325 C C . PRO A 1 164 ? -14.171 -9.828 3.103 1.00 94.12 164 PRO A C 1
ATOM 1327 O O . PRO A 1 164 ? -13.425 -10.699 2.651 1.00 94.12 164 PRO A O 1
ATOM 1330 N N . ILE A 1 165 ? -13.781 -8.947 4.020 1.00 93.44 165 ILE A N 1
ATOM 1331 C CA . ILE A 1 165 ? -12.444 -8.980 4.608 1.00 93.44 165 ILE A CA 1
ATOM 1332 C C . ILE A 1 165 ? -12.311 -10.217 5.500 1.00 93.44 165 ILE A C 1
ATOM 1334 O O . ILE A 1 165 ? -13.163 -10.483 6.348 1.00 93.44 165 ILE A O 1
ATOM 1338 N N . ASP A 1 166 ? -11.192 -10.928 5.373 1.00 95.31 166 ASP A N 1
ATOM 1339 C CA . ASP A 1 166 ? -10.814 -12.008 6.286 1.00 95.31 166 ASP A CA 1
ATOM 1340 C C . ASP A 1 166 ? -10.286 -11.438 7.618 1.00 95.31 166 ASP A C 1
ATOM 1342 O O . ASP A 1 166 ? -9.081 -11.265 7.841 1.00 95.31 166 ASP A O 1
ATOM 1346 N N . LEU A 1 167 ? -11.219 -11.120 8.517 1.00 95.38 167 LEU A N 1
ATOM 1347 C CA . LEU A 1 167 ? -10.919 -10.570 9.841 1.00 95.38 167 LEU A CA 1
ATOM 1348 C C . LEU A 1 167 ? -10.126 -11.545 10.727 1.00 95.38 167 LEU A C 1
ATOM 1350 O O . LEU A 1 167 ? -9.359 -11.101 11.587 1.00 95.38 167 LEU A O 1
ATOM 1354 N N . GLU A 1 168 ? -10.250 -12.859 10.503 1.00 96.81 168 GLU A N 1
ATOM 1355 C CA . GLU A 1 168 ? -9.464 -13.862 11.226 1.00 96.81 168 GLU A CA 1
ATOM 1356 C C . GLU A 1 168 ? -7.979 -13.717 10.879 1.00 96.81 168 GLU A C 1
ATOM 1358 O O . GLU A 1 168 ? -7.130 -13.648 11.774 1.00 96.81 168 GLU A O 1
ATOM 1363 N N . THR A 1 169 ? -7.653 -13.602 9.592 1.00 97.75 169 THR A N 1
ATOM 1364 C CA . THR A 1 169 ? -6.282 -13.332 9.155 1.00 97.75 169 THR A CA 1
ATOM 1365 C C . THR A 1 169 ? -5.786 -11.985 9.670 1.00 97.75 169 THR A C 1
ATOM 1367 O O . THR A 1 169 ? -4.679 -11.912 10.211 1.00 97.75 169 THR A O 1
ATOM 1370 N N . VAL A 1 170 ? -6.599 -10.928 9.569 1.00 97.19 170 VAL A N 1
ATOM 1371 C CA . VAL A 1 170 ? -6.217 -9.588 10.042 1.00 97.19 170 VAL A CA 1
ATOM 1372 C C . VAL A 1 170 ? -5.855 -9.598 11.532 1.00 97.19 170 VAL A C 1
ATOM 1374 O O . VAL A 1 170 ? -4.838 -9.009 11.902 1.00 97.19 170 VAL A O 1
ATOM 1377 N N . SER A 1 171 ? -6.596 -10.324 12.378 1.00 97.31 171 SER A N 1
ATOM 1378 C CA . SER A 1 171 ? -6.302 -10.437 13.820 1.00 97.31 171 SER A CA 1
ATOM 1379 C C . SER A 1 171 ? -4.902 -10.999 14.130 1.00 97.31 171 SER A C 1
ATOM 1381 O O . SER A 1 171 ? -4.315 -10.711 15.175 1.00 97.31 171 SER A O 1
ATOM 1383 N N . LYS A 1 172 ? -4.315 -11.768 13.200 1.00 98.19 172 LYS A N 1
ATOM 1384 C CA . LYS A 1 172 ? -2.983 -12.380 13.338 1.00 98.19 172 LYS A CA 1
ATOM 1385 C C . LYS A 1 172 ? -1.847 -11.430 12.937 1.00 98.19 172 LYS A C 1
ATOM 1387 O O . LYS A 1 172 ? -0.682 -11.720 13.219 1.00 98.19 172 LYS A O 1
ATOM 1392 N N . LEU A 1 173 ? -2.142 -10.274 12.336 1.00 97.88 173 LEU A N 1
ATOM 1393 C CA . LEU A 1 173 ? -1.150 -9.299 11.864 1.00 97.88 173 LEU A CA 1
ATOM 1394 C C . LEU A 1 173 ? -0.656 -8.380 12.999 1.00 97.88 173 LEU A C 1
ATOM 1396 O O . LEU A 1 173 ? -0.775 -7.158 12.951 1.00 97.88 173 LEU A O 1
ATOM 1400 N N . LYS A 1 174 ? -0.046 -8.966 14.037 1.00 97.12 174 LYS A N 1
ATOM 1401 C CA . LYS A 1 174 ? 0.308 -8.289 15.308 1.00 97.12 174 LYS A CA 1
ATOM 1402 C C . LYS A 1 174 ? 1.289 -7.107 15.189 1.00 97.12 174 LYS A C 1
ATOM 1404 O O . LYS A 1 174 ? 1.512 -6.389 16.164 1.00 97.12 174 LYS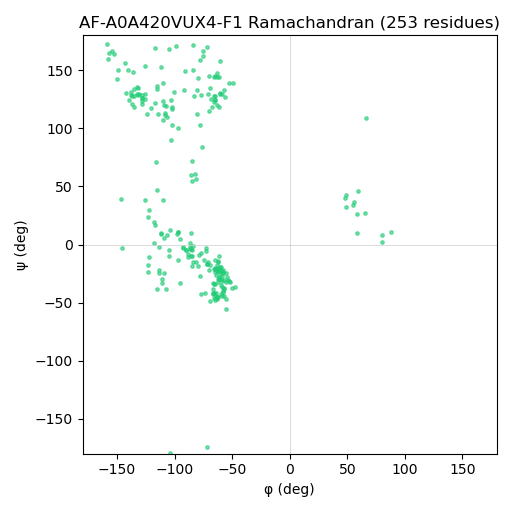 A O 1
ATOM 1409 N N . ASN A 1 175 ? 1.899 -6.906 14.018 1.00 98.12 175 ASN A N 1
ATOM 1410 C CA . ASN A 1 175 ? 2.781 -5.773 13.726 1.00 98.12 175 ASN A CA 1
ATOM 1411 C C . ASN A 1 175 ? 2.073 -4.566 13.095 1.00 98.12 175 ASN A C 1
ATOM 1413 O O . ASN A 1 175 ? 2.721 -3.533 12.913 1.00 98.12 175 ASN A O 1
ATOM 1417 N N . LEU A 1 176 ? 0.767 -4.658 12.817 1.00 98.56 176 LEU A N 1
ATOM 1418 C CA . LEU A 1 176 ? -0.004 -3.541 12.287 1.00 98.56 176 LEU A CA 1
ATOM 1419 C C . LEU A 1 176 ? 0.001 -2.348 13.245 1.00 98.56 176 LEU A C 1
ATOM 1421 O O . LEU A 1 176 ? -0.263 -2.453 14.441 1.00 98.56 176 LEU A O 1
ATOM 1425 N N . THR A 1 177 ? 0.305 -1.196 12.663 1.00 98.81 177 THR A N 1
ATOM 1426 C CA . THR A 1 177 ? 0.255 0.135 13.270 1.00 98.81 177 THR A CA 1
ATOM 1427 C C . THR A 1 177 ? -0.823 0.992 12.615 1.00 98.81 177 THR A C 1
ATOM 1429 O O . THR A 1 177 ? -1.345 1.897 13.262 1.00 98.81 177 THR A O 1
ATOM 1432 N N . LEU A 1 178 ? -1.184 0.678 11.367 1.00 98.75 178 LEU A N 1
ATOM 1433 C CA . LEU A 1 178 ? -2.268 1.298 10.619 1.00 98.75 178 LEU A CA 1
ATOM 1434 C C . LEU A 1 178 ? -3.087 0.224 9.910 1.00 98.75 178 LEU A C 1
ATOM 1436 O O . LEU A 1 178 ? -2.517 -0.641 9.238 1.00 98.75 178 LEU A O 1
ATOM 1440 N N . ILE A 1 179 ? -4.407 0.332 10.018 1.00 98.12 179 ILE A N 1
ATOM 1441 C CA . ILE A 1 179 ? -5.339 -0.419 9.187 1.00 98.12 179 ILE A CA 1
ATOM 1442 C C . ILE A 1 179 ? -6.426 0.508 8.638 1.00 98.12 179 ILE A C 1
ATOM 1444 O O . ILE A 1 179 ? -6.954 1.355 9.357 1.00 98.12 179 ILE A O 1
ATOM 1448 N N . ASP A 1 180 ? -6.733 0.365 7.354 1.00 97.56 180 ASP A N 1
ATOM 1449 C CA . ASP A 1 180 ? -7.839 1.052 6.693 1.00 97.56 180 ASP A CA 1
ATOM 1450 C C . ASP A 1 180 ? -8.765 0.024 6.054 1.00 97.56 180 ASP A C 1
ATOM 1452 O O . ASP A 1 180 ? -8.366 -0.668 5.118 1.00 97.56 180 ASP A O 1
ATOM 1456 N N . ILE A 1 181 ? -9.977 -0.080 6.592 1.00 94.94 181 ILE A N 1
ATOM 1457 C CA . ILE A 1 181 ? -11.014 -1.034 6.176 1.00 94.94 181 ILE A CA 1
ATOM 1458 C C . ILE A 1 181 ? -12.304 -0.315 5.781 1.00 94.94 181 ILE A C 1
ATOM 1460 O O . ILE A 1 181 ? -13.377 -0.915 5.790 1.00 94.94 181 ILE A O 1
ATOM 1464 N N . ARG A 1 182 ? -12.197 0.962 5.395 1.00 94.25 182 ARG A N 1
ATOM 1465 C CA . ARG A 1 182 ? -13.325 1.785 4.944 1.00 94.25 182 ARG A CA 1
ATOM 1466 C C . ARG A 1 182 ? -14.179 1.102 3.896 1.00 94.25 182 ARG A C 1
ATOM 1468 O O . ARG A 1 182 ? -13.651 0.531 2.948 1.00 94.25 182 ARG A O 1
ATOM 1475 N N . GLY A 1 183 ? -15.493 1.247 4.019 1.00 93.69 183 GLY A N 1
ATOM 1476 C CA . GLY A 1 183 ? -16.419 0.801 2.980 1.00 93.69 183 GLY A CA 1
ATOM 1477 C C . GLY A 1 183 ? -16.454 -0.711 2.765 1.00 93.69 183 GLY A C 1
ATOM 1478 O O . GLY A 1 183 ? -16.735 -1.158 1.655 1.00 93.69 183 GLY A O 1
ATOM 1479 N N . ASN A 1 184 ? -16.142 -1.479 3.808 1.00 94.75 184 ASN A N 1
ATOM 1480 C CA . ASN A 1 184 ? -16.395 -2.912 3.860 1.00 94.75 184 ASN A CA 1
ATOM 1481 C C . ASN A 1 184 ? -17.47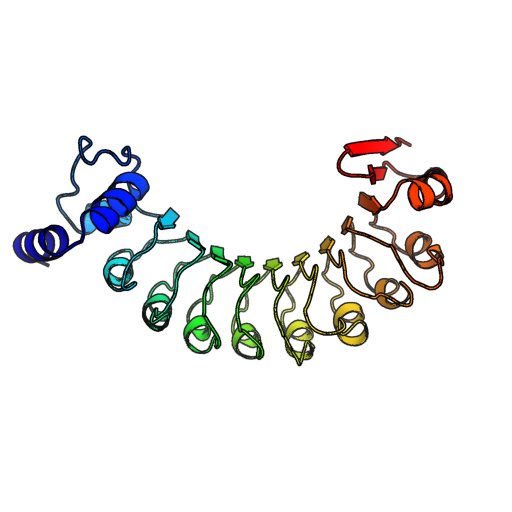8 -3.199 4.898 1.00 94.75 184 ASN A C 1
ATOM 1483 O O . ASN A 1 184 ? -17.599 -2.477 5.887 1.00 94.75 184 ASN A O 1
ATOM 1487 N N . ASP A 1 185 ? -18.215 -4.286 4.700 1.00 92.50 185 ASP A N 1
ATOM 1488 C CA . ASP A 1 185 ? -19.221 -4.731 5.658 1.00 92.50 185 ASP A CA 1
ATOM 1489 C C . ASP A 1 185 ? -18.537 -5.435 6.836 1.00 92.50 185 ASP A C 1
ATOM 1491 O O . ASP A 1 185 ? -18.097 -6.583 6.735 1.00 92.50 185 ASP A O 1
ATOM 1495 N N . ILE A 1 186 ? -18.422 -4.724 7.959 1.00 94.75 186 ILE A N 1
ATOM 1496 C CA . ILE A 1 186 ? -17.813 -5.225 9.193 1.00 94.75 186 ILE A CA 1
ATOM 1497 C C . ILE A 1 186 ? -18.904 -5.477 10.232 1.00 94.75 186 ILE A C 1
ATOM 1499 O O . ILE A 1 186 ? -19.603 -4.563 10.661 1.00 94.75 186 ILE A O 1
ATOM 1503 N N . GLU A 1 187 ? -19.049 -6.721 10.684 1.00 94.31 187 GLU A N 1
ATOM 1504 C CA . GLU A 1 187 ? -20.048 -7.060 11.704 1.00 94.31 187 GLU A CA 1
ATOM 1505 C C . GLU A 1 187 ? -19.679 -6.471 13.079 1.00 94.31 187 GLU A C 1
ATOM 1507 O O . GLU A 1 187 ? -20.495 -5.831 13.748 1.00 94.31 187 GLU A O 1
ATOM 1512 N N . ASN A 1 188 ? -18.427 -6.666 13.501 1.00 96.12 188 ASN A N 1
ATOM 1513 C CA . ASN A 1 188 ? -17.887 -6.181 14.769 1.00 96.12 188 ASN A CA 1
ATOM 1514 C C . ASN A 1 188 ? -16.361 -6.002 14.696 1.00 96.12 188 ASN A C 1
ATOM 1516 O O . ASN A 1 188 ? -15.694 -6.513 13.797 1.00 96.12 188 ASN A O 1
ATOM 1520 N N . LEU A 1 189 ? -15.802 -5.307 15.688 1.00 97.00 189 LEU A N 1
ATOM 1521 C CA . LEU A 1 189 ? -14.381 -4.954 15.738 1.00 97.00 189 LEU A CA 1
ATOM 1522 C C . LEU A 1 189 ? -13.520 -5.889 16.606 1.00 97.00 189 LEU A C 1
ATOM 1524 O O . LEU A 1 189 ? -12.350 -5.595 16.853 1.00 97.00 189 LEU A O 1
ATOM 1528 N N . ASN A 1 190 ? -14.044 -7.024 17.083 1.00 96.69 190 ASN A N 1
ATOM 1529 C CA . ASN A 1 190 ? -13.352 -7.858 18.079 1.00 96.69 190 ASN A CA 1
ATOM 1530 C C . ASN A 1 190 ? -11.993 -8.396 17.600 1.00 96.69 190 ASN A C 1
ATOM 1532 O O . ASN A 1 190 ? -11.095 -8.627 18.416 1.00 96.69 190 ASN A O 1
ATOM 1536 N N . PHE A 1 191 ? -11.806 -8.531 16.284 1.00 96.38 191 PHE A N 1
ATOM 1537 C CA . PHE A 1 191 ? -10.535 -8.915 15.663 1.00 96.38 191 PHE A CA 1
ATOM 1538 C C . PHE A 1 191 ? -9.375 -7.959 16.003 1.00 96.38 191 PHE A C 1
ATOM 1540 O O . PHE A 1 191 ? -8.211 -8.356 15.946 1.00 96.38 191 PHE A O 1
ATOM 1547 N N . LEU A 1 192 ? -9.672 -6.712 16.393 1.00 98.00 192 LEU A N 1
ATOM 1548 C CA . LEU A 1 192 ? -8.667 -5.726 16.790 1.00 98.00 192 LEU A CA 1
ATOM 1549 C C . LEU A 1 192 ? -7.993 -6.059 18.121 1.00 98.00 192 LEU A C 1
ATOM 1551 O O . LEU A 1 192 ? -6.887 -5.583 18.362 1.00 98.00 192 LEU A O 1
ATOM 1555 N N . SER A 1 193 ? -8.624 -6.862 18.982 1.00 97.06 193 SER A N 1
ATOM 1556 C CA . SER A 1 193 ? -8.161 -7.127 20.354 1.00 97.06 193 SER A CA 1
ATOM 1557 C C . SER A 1 193 ? -6.696 -7.581 20.442 1.00 97.06 193 SER A C 1
ATOM 1559 O O . SER A 1 193 ? -6.000 -7.210 21.390 1.00 97.06 193 SER A O 1
ATOM 1561 N N . GLU A 1 194 ? -6.190 -8.294 19.434 1.00 96.75 194 GLU A N 1
ATOM 1562 C CA . GLU A 1 194 ? -4.805 -8.779 19.346 1.00 96.75 194 GLU A CA 1
ATOM 1563 C C . GLU A 1 194 ? -3.802 -7.747 18.790 1.00 96.75 194 GLU A C 1
ATOM 1565 O O . GLU A 1 194 ? -2.585 -7.897 18.947 1.00 96.75 194 GLU A O 1
ATOM 1570 N N . LEU A 1 195 ? -4.272 -6.664 18.164 1.00 97.94 195 LEU A N 1
ATOM 1571 C CA . LEU A 1 195 ? -3.447 -5.685 17.449 1.00 97.94 195 LEU A CA 1
ATOM 1572 C C . LEU A 1 195 ? -2.890 -4.605 18.389 1.00 97.94 195 LEU A C 1
ATOM 1574 O O . LEU A 1 195 ? -3.115 -3.410 18.224 1.00 97.94 195 LEU A O 1
ATOM 1578 N N . LYS A 1 196 ? -2.110 -5.010 19.397 1.00 97.94 196 LYS A N 1
ATOM 1579 C CA . LYS A 1 196 ? -1.630 -4.109 20.470 1.00 97.94 196 LYS A CA 1
ATOM 1580 C C . LYS A 1 196 ? -0.720 -2.959 20.005 1.00 97.94 196 LYS A C 1
ATOM 1582 O O . LYS A 1 196 ? -0.540 -1.982 20.736 1.00 97.94 196 LYS A O 1
ATOM 1587 N N . LYS A 1 197 ? -0.150 -3.061 18.800 1.00 98.56 197 LYS A N 1
ATOM 1588 C CA . LYS A 1 197 ? 0.668 -2.013 18.164 1.00 98.56 197 LYS A CA 1
ATOM 1589 C C . LYS A 1 197 ? -0.145 -1.039 17.309 1.00 98.56 197 LYS A C 1
ATOM 1591 O O . LYS A 1 197 ? 0.439 -0.079 16.804 1.00 98.56 197 LYS A O 1
ATOM 1596 N N . LEU A 1 198 ? -1.450 -1.272 17.149 1.00 98.62 198 LEU A N 1
ATOM 1597 C CA . LEU A 1 198 ? -2.304 -0.458 16.300 1.00 98.62 198 LEU A CA 1
ATOM 1598 C C . LEU A 1 198 ? -2.391 0.960 16.863 1.00 98.62 198 LEU A C 1
ATOM 1600 O O . LEU A 1 198 ? -2.726 1.158 18.029 1.00 98.62 198 LEU A O 1
ATOM 1604 N N . LYS A 1 199 ? -2.046 1.934 16.023 1.00 98.50 199 LYS A N 1
ATOM 1605 C CA . LYS A 1 199 ? -2.073 3.366 16.341 1.00 98.50 199 LYS A CA 1
ATOM 1606 C C . LYS A 1 199 ? -3.213 4.064 15.625 1.00 98.50 199 LYS A C 1
ATOM 1608 O O . LYS A 1 199 ? -3.847 4.943 16.197 1.00 98.50 199 LYS A O 1
ATOM 1613 N N . CYS A 1 200 ? -3.459 3.646 14.387 1.00 98.44 200 CYS A N 1
ATOM 1614 C CA . CYS A 1 200 ? -4.378 4.283 13.470 1.00 98.44 200 CYS A CA 1
ATOM 1615 C C . CYS A 1 200 ? -5.354 3.258 12.891 1.00 98.44 200 CYS A C 1
ATOM 1617 O O . CYS A 1 200 ? -4.931 2.245 12.328 1.00 98.44 200 CYS A O 1
ATOM 1619 N N . ILE A 1 201 ? -6.647 3.534 13.017 1.00 97.56 201 ILE A N 1
ATOM 1620 C CA . ILE A 1 201 ? -7.702 2.796 12.328 1.00 97.56 201 ILE A CA 1
ATOM 1621 C C . ILE A 1 201 ? -8.565 3.773 11.545 1.00 97.56 201 ILE A C 1
ATOM 1623 O O . ILE A 1 201 ? -9.014 4.786 12.081 1.00 97.56 201 ILE A O 1
ATOM 1627 N N . TRP A 1 202 ? -8.779 3.484 10.268 1.00 94.50 202 TRP A N 1
ATOM 1628 C CA . TRP A 1 202 ? -9.688 4.251 9.430 1.00 94.50 202 TRP A CA 1
ATOM 1629 C C . TRP A 1 202 ? -10.993 3.496 9.273 1.00 94.50 202 TRP A C 1
ATOM 1631 O O . TRP A 1 202 ? -11.000 2.415 8.687 1.00 94.50 202 TRP A O 1
ATOM 1641 N N . ASP A 1 203 ? -12.055 4.143 9.754 1.00 83.38 203 ASP A N 1
ATOM 1642 C CA . ASP A 1 203 ? -13.440 3.690 9.735 1.00 83.38 203 ASP A CA 1
ATOM 1643 C C . ASP A 1 203 ? -13.682 2.466 10.605 1.00 83.38 203 ASP A C 1
ATOM 1645 O O . ASP A 1 203 ? -13.213 1.357 10.363 1.00 83.38 203 ASP A O 1
ATOM 1649 N N . ILE A 1 204 ? -14.381 2.745 11.693 1.00 90.50 204 ILE A N 1
ATOM 1650 C CA . ILE A 1 204 ? -14.745 1.784 12.725 1.00 90.50 204 ILE A CA 1
ATOM 1651 C C . ILE A 1 204 ? -16.229 1.438 12.648 1.00 90.50 204 ILE A C 1
ATOM 1653 O O . ILE A 1 204 ? -16.732 0.787 13.557 1.00 90.50 204 ILE A O 1
ATOM 1657 N N . ASP A 1 205 ? -16.929 1.896 11.605 1.00 90.94 205 ASP A N 1
ATOM 1658 C CA . ASP A 1 205 ? -18.332 1.571 11.394 1.00 90.94 205 ASP A CA 1
ATOM 1659 C C . ASP A 1 205 ? -18.513 0.051 11.350 1.00 90.94 205 ASP A C 1
ATOM 1661 O O . ASP A 1 205 ? -17.801 -0.666 10.641 1.00 90.94 205 ASP A O 1
ATOM 1665 N N . CYS A 1 206 ? -19.422 -0.446 12.181 1.00 92.81 206 CYS A N 1
ATOM 1666 C CA . CYS A 1 206 ? -19.724 -1.861 12.254 1.00 92.81 206 CYS A CA 1
ATOM 1667 C C . CYS A 1 206 ? -21.187 -2.085 12.630 1.00 92.81 206 CYS A C 1
ATOM 1669 O O . CYS A 1 206 ? -21.788 -1.307 13.371 1.00 92.81 206 CYS A O 1
ATOM 1671 N N . VAL A 1 207 ? -21.753 -3.194 12.154 1.00 92.75 207 VAL A N 1
ATOM 1672 C CA . VAL A 1 207 ? -23.186 -3.510 12.291 1.00 92.75 207 VAL A CA 1
ATOM 1673 C C . VAL A 1 207 ? -23.638 -3.537 13.754 1.00 92.75 207 VAL A C 1
ATOM 1675 O O . VAL A 1 207 ? -24.732 -3.082 14.085 1.00 92.75 207 VAL A O 1
ATOM 1678 N N . THR A 1 208 ? -22.794 -4.061 14.643 1.00 94.69 208 THR A N 1
ATOM 1679 C CA . THR A 1 208 ? -23.113 -4.197 16.072 1.00 94.69 208 THR A CA 1
ATOM 1680 C C . THR A 1 208 ? -23.070 -2.884 16.853 1.00 94.69 208 THR A C 1
ATOM 1682 O O . THR A 1 208 ? -23.555 -2.864 17.982 1.00 94.69 208 THR A O 1
ATOM 1685 N N . ASN A 1 209 ? -22.506 -1.805 16.289 1.00 93.94 209 ASN A N 1
ATOM 1686 C CA . ASN A 1 209 ? -22.225 -0.546 16.992 1.00 93.94 209 ASN A CA 1
ATOM 1687 C C . ASN A 1 209 ? -21.502 -0.752 18.339 1.00 93.94 209 ASN A C 1
ATOM 1689 O O . ASN A 1 209 ? -21.732 -0.020 19.297 1.00 93.94 209 ASN A O 1
ATOM 1693 N N . ASN A 1 210 ? -20.656 -1.784 18.443 1.00 96.06 210 ASN A N 1
ATOM 1694 C CA . ASN A 1 210 ? -19.870 -2.054 19.642 1.00 96.06 210 ASN A CA 1
ATOM 1695 C C . ASN A 1 210 ? -18.395 -1.735 19.390 1.00 96.06 210 ASN A C 1
ATOM 1697 O O . ASN A 1 210 ? -17.698 -2.450 18.663 1.00 96.06 210 ASN A O 1
ATOM 1701 N N . TYR A 1 211 ? -17.916 -0.685 20.055 1.00 97.00 211 TYR A N 1
ATOM 1702 C CA . TYR A 1 211 ? -16.552 -0.185 19.912 1.00 97.00 211 TYR A CA 1
ATOM 1703 C C . TYR A 1 211 ? -15.671 -0.454 21.145 1.00 97.00 211 TYR A C 1
ATOM 1705 O O . TYR A 1 211 ? -14.522 -0.016 21.178 1.00 97.00 211 TYR A O 1
ATOM 1713 N N . ASP A 1 212 ? -16.149 -1.188 22.158 1.00 97.12 212 ASP A N 1
ATOM 1714 C CA . ASP A 1 212 ? -15.443 -1.361 23.442 1.00 97.12 212 ASP A CA 1
ATOM 1715 C C . ASP A 1 212 ? -14.033 -1.943 23.291 1.00 97.12 212 ASP A C 1
ATOM 1717 O O . ASP A 1 212 ? -13.124 -1.599 24.053 1.00 97.12 212 ASP A O 1
ATOM 1721 N N . VAL A 1 213 ? -13.815 -2.770 22.266 1.00 97.75 213 VAL A N 1
ATOM 1722 C CA . VAL A 1 213 ? -12.495 -3.319 21.932 1.00 97.75 213 VAL A CA 1
ATOM 1723 C C . VAL A 1 213 ? -11.430 -2.228 21.764 1.00 97.75 213 VAL A C 1
ATOM 1725 O O . VAL A 1 213 ? -10.268 -2.466 22.100 1.00 97.75 213 VAL A O 1
ATOM 1728 N N . LEU A 1 214 ? -11.801 -1.019 21.322 1.00 97.75 214 LEU A N 1
ATOM 1729 C CA . LEU A 1 214 ? -10.873 0.097 21.131 1.00 97.75 214 LEU A CA 1
ATOM 1730 C C . LEU A 1 214 ? -10.214 0.524 22.451 1.00 97.75 214 LEU A C 1
ATOM 1732 O O . LEU A 1 214 ? -9.033 0.871 22.458 1.00 97.75 214 LEU A O 1
ATOM 1736 N N . LYS A 1 215 ? -10.920 0.405 23.586 1.00 96.44 215 LYS A N 1
ATOM 1737 C CA . LYS A 1 215 ? -10.378 0.679 24.934 1.00 96.44 215 LYS A CA 1
ATOM 1738 C C . LYS A 1 215 ? -9.240 -0.279 25.305 1.00 96.44 215 LYS A C 1
ATOM 1740 O O . LYS A 1 215 ? -8.412 0.031 26.156 1.00 96.44 215 LYS A O 1
ATOM 1745 N N . THR A 1 216 ? -9.172 -1.444 24.657 1.00 96.44 216 THR A N 1
ATOM 1746 C CA . THR A 1 216 ? -8.146 -2.471 24.902 1.00 96.44 216 THR A CA 1
ATOM 1747 C C . THR A 1 216 ? -6.858 -2.262 24.094 1.00 96.44 216 THR A C 1
ATOM 1749 O O . THR A 1 216 ? -5.919 -3.061 24.226 1.00 96.44 216 THR A O 1
ATOM 1752 N N . LEU A 1 217 ? -6.810 -1.228 23.240 1.00 97.88 217 LEU A N 1
ATOM 1753 C CA . LEU A 1 217 ? -5.697 -0.936 22.337 1.00 97.88 217 LEU A CA 1
ATOM 1754 C C . LEU A 1 217 ? -4.756 0.116 22.948 1.00 97.88 217 LEU A C 1
ATOM 1756 O O . LEU A 1 217 ? -5.013 1.317 22.859 1.00 97.88 217 LEU A O 1
ATOM 1760 N N . PRO A 1 218 ? -3.615 -0.294 23.530 1.00 96.81 218 PRO A N 1
ATOM 1761 C CA . PRO A 1 218 ? -2.779 0.602 24.324 1.00 96.81 218 PRO A CA 1
ATOM 1762 C C . PRO A 1 218 ? -2.027 1.644 23.492 1.00 96.81 218 PRO A C 1
ATOM 1764 O O . PRO A 1 218 ? -1.546 2.619 24.061 1.00 96.81 218 PRO A O 1
ATOM 1767 N N . SER A 1 219 ? -1.909 1.453 22.176 1.00 97.31 219 SER A N 1
ATOM 1768 C CA . SER A 1 219 ? -1.178 2.356 21.275 1.00 97.31 219 SER A CA 1
ATOM 1769 C C . SER A 1 219 ? -2.094 3.228 20.413 1.00 97.31 219 SER A C 1
ATOM 1771 O O . SER A 1 219 ? -1.582 4.071 19.675 1.00 97.31 219 SER A O 1
ATOM 1773 N N . LEU A 1 220 ? -3.415 3.023 20.485 1.00 98.06 220 LEU A N 1
ATOM 1774 C CA . LEU A 1 220 ? -4.374 3.708 19.628 1.00 98.06 220 LEU A CA 1
ATOM 1775 C C . LEU A 1 220 ? -4.375 5.203 19.942 1.00 98.06 220 LEU A C 1
ATOM 1777 O O . LEU A 1 220 ? -4.492 5.599 21.104 1.00 98.06 220 LEU A O 1
ATOM 1781 N N . ASN A 1 221 ? -4.208 6.014 18.901 1.00 97.44 221 ASN A N 1
ATOM 1782 C CA . ASN A 1 221 ? -4.222 7.470 18.999 1.00 97.44 221 ASN A CA 1
ATOM 1783 C C . ASN A 1 221 ? -4.834 8.169 17.778 1.00 97.44 221 ASN A C 1
ATOM 1785 O O . ASN A 1 221 ? -4.955 9.392 17.790 1.00 97.44 221 ASN A O 1
ATOM 1789 N N . GLN A 1 222 ? -5.235 7.423 16.744 1.00 97.94 222 GLN A N 1
ATOM 1790 C CA . GLN A 1 222 ? -5.898 7.966 15.569 1.00 97.94 222 GLN A CA 1
ATOM 1791 C C . GLN A 1 222 ? -7.079 7.093 15.132 1.00 97.94 222 GLN A C 1
ATOM 1793 O O . GLN A 1 222 ? -6.926 5.885 14.940 1.00 97.94 222 GLN A O 1
ATOM 1798 N N . ILE A 1 223 ? -8.254 7.707 14.967 1.00 97.81 223 ILE A N 1
ATOM 1799 C CA . ILE A 1 223 ? -9.496 7.020 14.590 1.00 97.81 223 ILE A CA 1
ATOM 1800 C C . ILE A 1 223 ? -10.222 7.824 13.503 1.00 97.81 223 ILE A C 1
ATOM 1802 O O . ILE A 1 223 ? -10.640 8.960 13.719 1.00 97.81 223 ILE A O 1
ATOM 1806 N N . GLY A 1 224 ? -10.400 7.231 12.326 1.00 96.56 224 GLY A N 1
ATOM 1807 C CA . GLY A 1 224 ? -11.366 7.705 11.338 1.00 96.56 224 GLY A CA 1
ATOM 1808 C C . GLY A 1 224 ? -12.756 7.169 11.670 1.00 96.56 224 GLY A C 1
ATOM 1809 O O . GLY A 1 224 ? -12.903 5.966 11.858 1.00 96.56 224 GLY A O 1
ATOM 1810 N N . CYS A 1 225 ? -13.766 8.032 11.750 1.00 94.94 225 CYS A N 1
ATOM 1811 C CA . CYS A 1 225 ? -15.139 7.624 12.054 1.00 94.94 225 CYS A CA 1
ATOM 1812 C C . CYS A 1 225 ? -16.160 8.655 11.551 1.00 94.94 225 CYS A C 1
ATOM 1814 O O . CYS A 1 225 ? -15.813 9.791 11.211 1.00 94.94 225 CYS A O 1
ATOM 1816 N N . ARG A 1 226 ? -17.436 8.261 11.490 1.00 93.94 226 ARG A N 1
ATOM 1817 C CA . ARG A 1 226 ? -18.541 9.200 11.252 1.00 93.94 226 ARG A CA 1
ATOM 1818 C C . ARG A 1 226 ? -18.827 10.018 12.513 1.00 93.94 226 ARG A C 1
ATOM 1820 O O . ARG A 1 226 ? -18.402 9.664 13.613 1.00 93.94 226 ARG A O 1
ATOM 1827 N N . LYS A 1 227 ? -19.533 11.137 12.346 1.00 95.38 227 LYS A N 1
ATOM 1828 C CA . LYS A 1 227 ? -19.775 12.108 13.423 1.00 95.38 227 LYS A CA 1
ATOM 1829 C C . LYS A 1 227 ? -20.479 11.482 14.626 1.00 95.38 227 LYS A C 1
ATOM 1831 O O . LYS A 1 227 ? -20.125 11.789 15.753 1.00 95.38 227 LYS A O 1
ATOM 1836 N N . GLU A 1 228 ? -21.446 10.613 14.386 1.00 95.06 228 GLU A N 1
ATOM 1837 C CA . GLU A 1 228 ? -22.255 9.975 15.422 1.00 95.06 228 GLU A CA 1
ATOM 1838 C C . GLU A 1 228 ? -21.387 9.101 16.335 1.00 95.06 228 GLU A C 1
ATOM 1840 O O . GLU A 1 228 ? -21.462 9.217 17.555 1.00 95.06 228 GLU A O 1
ATOM 1845 N N . ILE A 1 229 ? -20.491 8.313 15.734 1.00 95.38 229 ILE A N 1
ATOM 1846 C CA . ILE A 1 229 ? -19.546 7.459 16.460 1.00 95.38 229 ILE A CA 1
ATOM 1847 C C . ILE A 1 229 ? -18.545 8.316 17.240 1.00 95.38 229 ILE A C 1
ATOM 1849 O O . ILE A 1 229 ? -18.247 8.026 18.394 1.00 95.38 229 ILE A O 1
ATOM 1853 N N . PHE A 1 230 ? -18.045 9.402 16.638 1.00 96.62 230 PHE A N 1
ATOM 1854 C CA . PHE A 1 230 ? -17.171 10.340 17.342 1.00 96.62 230 PHE A CA 1
ATOM 1855 C C . PHE A 1 230 ? -17.825 10.878 18.621 1.00 96.62 230 PHE A C 1
ATOM 1857 O O . PHE A 1 230 ? -17.187 10.862 19.669 1.00 96.62 230 PHE A O 1
ATOM 1864 N N . GLU A 1 231 ? -19.086 11.318 18.566 1.00 96.50 231 GLU A N 1
ATOM 1865 C CA . GLU A 1 231 ? -19.787 11.828 19.753 1.00 96.50 231 GLU A CA 1
ATOM 1866 C C . GLU A 1 231 ? -19.940 10.769 20.858 1.00 96.50 231 GLU A C 1
ATOM 1868 O O . GLU A 1 231 ? -19.934 11.128 22.033 1.00 96.50 231 GLU A O 1
ATOM 1873 N N . GLU A 1 232 ? -20.025 9.485 20.499 1.00 96.38 232 GLU A N 1
ATOM 1874 C CA . GLU A 1 232 ? -20.096 8.363 21.443 1.00 96.38 232 GLU A CA 1
ATOM 1875 C C . GLU A 1 232 ? -18.750 8.074 22.131 1.00 96.38 232 GLU A C 1
ATOM 1877 O O . GLU A 1 232 ? -18.711 7.810 23.336 1.00 96.38 232 GLU A O 1
ATOM 1882 N N . ILE A 1 233 ? -17.642 8.126 21.379 1.00 96.44 233 ILE A N 1
ATOM 1883 C CA . ILE A 1 233 ? -16.330 7.646 21.851 1.00 96.44 233 ILE A CA 1
ATOM 1884 C C . ILE A 1 233 ? -15.337 8.750 22.232 1.00 96.44 233 ILE A C 1
ATOM 1886 O O . ILE A 1 233 ? -14.284 8.447 22.796 1.00 96.44 233 ILE A O 1
ATOM 1890 N N . LYS A 1 234 ? -15.628 10.023 21.927 1.00 95.50 234 LYS A N 1
ATOM 1891 C CA . LYS A 1 234 ? -14.692 11.154 22.107 1.00 95.50 234 LYS A CA 1
ATOM 1892 C C . LYS A 1 234 ? -14.111 11.262 23.520 1.00 95.50 234 LYS A C 1
ATOM 1894 O O . LYS A 1 234 ? -12.952 11.649 23.662 1.00 95.50 234 LYS A O 1
ATOM 1899 N N . ASP A 1 235 ? -14.878 10.855 24.530 1.00 95.56 235 ASP A N 1
ATOM 1900 C CA . ASP A 1 235 ? -14.520 10.952 25.949 1.00 95.56 235 ASP A CA 1
ATOM 1901 C C . ASP A 1 235 ? -13.896 9.656 26.512 1.00 95.56 235 ASP A C 1
ATOM 1903 O O . ASP A 1 235 ? -13.622 9.562 27.705 1.00 95.56 235 ASP A O 1
ATOM 1907 N N . TRP A 1 236 ? -13.654 8.626 25.689 1.00 96.38 236 TRP A N 1
ATOM 1908 C CA . TRP A 1 236 ? -13.128 7.336 26.168 1.00 96.38 236 TRP A CA 1
ATOM 1909 C C . TRP A 1 236 ? -11.623 7.346 26.458 1.00 96.38 236 TRP A C 1
ATOM 1911 O O . TRP A 1 236 ? -11.148 6.558 27.275 1.00 96.38 236 TRP A O 1
ATOM 1921 N N . PHE A 1 237 ? -10.868 8.216 25.788 1.00 95.06 237 PHE A N 1
ATOM 1922 C CA . PHE A 1 237 ? -9.400 8.196 25.766 1.00 95.06 237 PHE A CA 1
ATOM 1923 C C . PHE A 1 237 ? -8.793 9.446 26.416 1.00 95.06 237 PHE A C 1
ATOM 1925 O O . PHE A 1 237 ? -7.893 10.077 25.869 1.00 95.06 237 PHE A O 1
ATOM 1932 N N . ILE A 1 238 ? -9.288 9.814 27.598 1.00 91.00 238 ILE A N 1
ATOM 1933 C CA . ILE A 1 238 ? -8.851 11.014 28.338 1.00 91.00 238 ILE A CA 1
ATOM 1934 C C . ILE A 1 238 ? -7.387 10.967 28.805 1.00 91.00 238 ILE A C 1
ATOM 1936 O O . ILE A 1 238 ? -6.835 11.965 29.255 1.00 91.00 238 ILE A O 1
ATOM 1940 N N . ASP A 1 239 ? -6.740 9.805 28.751 1.00 93.44 239 ASP A N 1
ATOM 1941 C CA . ASP A 1 239 ? -5.385 9.596 29.253 1.00 93.44 239 ASP A CA 1
ATOM 1942 C C . ASP A 1 239 ? -4.288 9.928 28.226 1.00 93.44 239 ASP A C 1
ATOM 1944 O O . ASP A 1 239 ? -3.098 9.865 28.573 1.00 93.44 239 ASP A O 1
ATOM 1948 N N . ARG A 1 240 ? -4.670 10.290 26.994 1.00 95.19 240 ARG A N 1
ATOM 1949 C CA . ARG A 1 240 ? -3.781 10.482 25.839 1.00 95.19 240 ARG A CA 1
ATOM 1950 C C . ARG A 1 240 ? -4.348 11.482 24.827 1.00 95.19 240 ARG A C 1
ATOM 1952 O O . ARG A 1 240 ? -5.532 11.784 24.819 1.00 95.19 240 ARG A O 1
ATOM 1959 N N . THR A 1 241 ? -3.488 11.966 23.933 1.00 97.31 241 THR A N 1
ATOM 1960 C CA . THR A 1 241 ? -3.927 12.766 22.781 1.00 97.31 241 THR A CA 1
ATOM 1961 C C . THR A 1 241 ? -4.513 11.859 21.703 1.00 97.31 241 THR A C 1
ATOM 1963 O O . THR A 1 241 ? -3.846 10.919 21.267 1.00 97.31 241 THR A O 1
ATOM 1966 N N . MET A 1 242 ? -5.717 12.189 21.241 1.00 97.88 242 MET A N 1
ATOM 1967 C CA . MET A 1 242 ? -6.423 11.491 20.171 1.00 97.88 242 MET A CA 1
ATOM 1968 C C . MET A 1 242 ? -6.625 12.385 18.950 1.00 97.88 242 MET A C 1
ATOM 1970 O O . MET A 1 242 ? -7.042 13.537 19.069 1.00 97.88 242 MET A O 1
ATOM 1974 N N . HIS A 1 243 ? -6.381 11.813 17.775 1.00 97.94 243 HIS A N 1
ATOM 1975 C CA . HIS A 1 243 ? -6.642 12.400 16.467 1.00 97.94 243 HIS A CA 1
ATOM 1976 C C . HIS A 1 243 ? -7.849 11.707 15.835 1.00 97.94 243 HIS A C 1
ATOM 1978 O O . HIS A 1 243 ? -7.775 10.549 15.424 1.00 97.94 243 HIS A O 1
ATOM 1984 N N . TYR A 1 244 ? -8.966 12.410 15.727 1.00 97.19 244 TYR A N 1
ATOM 1985 C CA . TYR A 1 244 ? -10.150 11.903 15.050 1.00 97.19 244 TYR A CA 1
ATOM 1986 C C . TYR A 1 244 ? -10.238 12.495 13.657 1.00 97.19 244 TYR A C 1
ATOM 1988 O O . TYR A 1 244 ? -10.143 13.710 13.502 1.00 97.19 244 TYR A O 1
ATOM 1996 N N . ILE A 1 245 ? -10.462 11.661 12.646 1.00 95.44 245 ILE A N 1
ATOM 1997 C CA . ILE A 1 245 ? -10.855 12.147 11.326 1.00 95.44 245 ILE A CA 1
ATOM 1998 C C . ILE A 1 245 ? -12.349 11.920 11.163 1.00 95.44 245 ILE A C 1
ATOM 2000 O O . ILE A 1 245 ? -12.798 10.804 10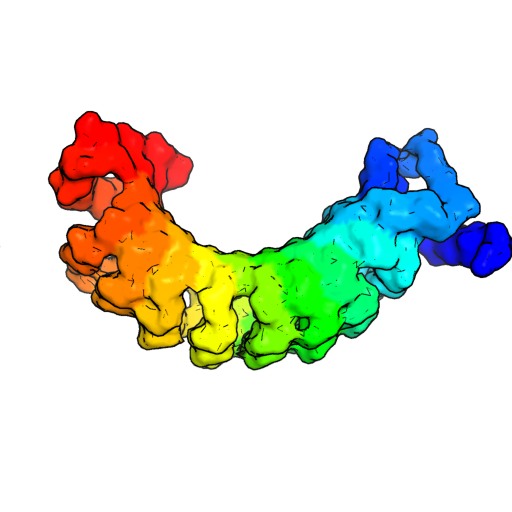.908 1.00 95.44 245 ILE A O 1
ATOM 2004 N N . VAL A 1 246 ? -13.102 13.004 11.317 1.00 94.75 246 VAL A N 1
ATOM 2005 C CA . VAL A 1 246 ? -14.562 13.016 11.300 1.00 94.75 246 VAL A CA 1
ATOM 2006 C C . VAL A 1 246 ? -15.029 13.666 10.010 1.00 94.75 246 VAL A C 1
ATOM 2008 O O . VAL A 1 246 ? -14.797 14.855 9.783 1.00 94.75 246 VAL A O 1
ATOM 2011 N N . ASN A 1 247 ? -15.667 12.885 9.137 1.00 87.12 247 ASN A N 1
ATOM 2012 C CA . ASN A 1 247 ? -16.148 13.345 7.827 1.00 87.12 247 ASN A CA 1
ATOM 2013 C C . ASN A 1 247 ? -15.068 14.116 7.031 1.00 87.12 247 ASN A C 1
ATOM 2015 O O . ASN A 1 247 ? -15.326 15.172 6.453 1.00 87.12 247 ASN A O 1
ATOM 2019 N N . GLY A 1 248 ? -13.833 13.602 7.052 1.00 85.88 248 GLY A N 1
ATOM 2020 C CA . GLY A 1 248 ? -12.684 14.176 6.342 1.00 85.88 248 GLY A CA 1
ATOM 2021 C C . GLY A 1 248 ? -12.001 15.362 7.030 1.00 85.88 248 GLY A C 1
ATOM 2022 O O . GLY A 1 248 ? -11.051 15.904 6.471 1.00 85.88 248 GLY A O 1
ATOM 2023 N N . LYS A 1 249 ? -12.441 15.767 8.228 1.00 93.00 249 LYS A N 1
ATOM 2024 C CA . LYS A 1 249 ? -11.813 16.838 9.015 1.00 93.00 249 LYS A CA 1
ATOM 2025 C C . LYS A 1 249 ? -11.135 16.278 10.255 1.00 93.00 249 LYS A C 1
ATOM 2027 O O . LYS A 1 249 ? -11.692 15.418 10.928 1.00 93.00 249 LYS A O 1
ATOM 2032 N N . GLU A 1 250 ? -9.952 16.794 10.565 1.00 96.31 250 GLU A N 1
ATOM 2033 C CA . GLU A 1 250 ? -9.236 16.424 11.781 1.00 96.31 250 GLU A CA 1
ATOM 2034 C C . GLU A 1 250 ? -9.779 17.177 13.002 1.00 96.31 250 GLU A C 1
ATOM 2036 O O . GLU A 1 250 ? -9.965 18.394 12.971 1.00 96.31 250 GLU A O 1
ATOM 2041 N N . ILE A 1 251 ? -10.008 16.436 14.084 1.00 97.38 251 ILE A N 1
ATOM 2042 C CA . ILE A 1 251 ? -10.336 16.934 15.417 1.00 97.38 251 ILE A CA 1
ATOM 2043 C C . ILE A 1 251 ? -9.326 16.327 16.387 1.00 97.38 251 ILE A C 1
ATOM 2045 O O . ILE A 1 251 ? -9.174 15.109 16.451 1.00 97.38 251 ILE A O 1
ATOM 2049 N N . ILE A 1 252 ? -8.644 17.172 17.157 1.00 97.50 252 ILE A N 1
ATOM 2050 C CA . ILE A 1 252 ? -7.635 16.734 18.123 1.00 97.50 252 ILE A CA 1
ATOM 2051 C C . ILE A 1 252 ? -8.177 16.950 19.531 1.00 97.50 252 ILE A C 1
ATOM 2053 O O . ILE A 1 252 ? -8.442 18.088 19.922 1.00 97.50 252 ILE A O 1
ATOM 2057 N N . ILE A 1 253 ? -8.292 15.870 20.301 1.00 96.44 253 ILE A N 1
ATOM 2058 C CA . ILE A 1 253 ? -8.582 15.919 21.737 1.00 96.44 253 ILE A CA 1
ATOM 2059 C C . ILE A 1 253 ? -7.265 15.686 22.463 1.00 96.44 253 ILE A C 1
ATOM 2061 O O . ILE A 1 253 ? -6.626 14.651 22.293 1.00 96.44 253 ILE A O 1
ATOM 2065 N N . LYS A 1 254 ? -6.820 16.684 23.222 1.00 93.75 254 LYS A N 1
ATOM 2066 C CA . LYS A 1 254 ? -5.590 16.601 24.014 1.00 93.75 254 LYS A CA 1
ATOM 2067 C C . LYS A 1 254 ? -5.920 16.085 25.413 1.00 93.75 254 LYS A C 1
ATOM 2069 O O . LYS A 1 254 ? -7.009 16.357 25.912 1.00 93.75 254 LYS A O 1
ATOM 2074 N N . LYS A 1 255 ? -4.961 15.374 26.006 1.00 87.44 255 LYS A N 1
ATOM 2075 C CA . LYS A 1 255 ? -4.949 15.065 27.438 1.00 87.44 255 LYS A CA 1
ATOM 2076 C C . LYS A 1 255 ? -4.943 16.342 28.278 1.00 87.44 255 LYS A C 1
ATOM 2078 O O . LYS A 1 255 ? -4.265 17.303 27.842 1.00 87.44 255 LYS A O 1
#

Mean predicted aligned error: 4.1 Å

Nearest PDB structures (foldseek):
  2omx-assembly1_A  TM=8.224E-01  e=3.029E-12  Listeria monocytogenes EGD-e
  4aw4-assembly1_A  TM=8.200E-01  e=4.159E-12  Listeria monocytogenes EGD-e
  4aw4-assembly3_C  TM=7.970E-01  e=8.269E-12  Listeria monocytogenes EGD-e
  2omt-assembly1_A  TM=6.734E-01  e=2.789E-11  Listeria monocytogenes EGD-e
  1h6u-assembly1_A-2  TM=6.844E-01  e=1.225E-10  Listeria monocytogenes